Protein 3TRB (pdb70)

Radius of gyration: 18.15 Å; Cα contacts (8 Å, |Δi|>4): 242; chains: 2; bounding box: 47×34×47 Å

Sequence (179 aa):
RPIHPGEILAEELGFLDKSANQLAKHLAIPTNRVTAILNGARRSITADTALRLAKFFGTTPEFWLNLQDAYDIKALKKSGKKIEKEVTPYRPIHPGEIILAEELGFLDDKSANQLAKHLAIPTNRVTAILNGARSITADTALRLAKFFGTTPEFWLNLQDAYDIKALKKSGKKIEKEVTPYD

Nearest PDB structures (foldseek):
  3trb-assembly1_A  TM=1.006E+00  e=1.115E-11  Coxiella burnetii
  7csy-assembly1_A  TM=9.632E-01  e=2.662E-06  Pseudomonas aeruginosa PAO1
  6f8h-assembly2_C-3  TM=9.526E-01  e=4.369E-06  Pseudomonas putida
  6f8s-assembly1_C  TM=9.273E-01  e=2.662E-06  Pseudomonas putida
  3cec-assembly1_A  TM=8.637E-01  e=3.318E-06  Nostoc punctiforme PCC 73102

InterPro domains:
  IPR001387 Cro/C1-type, helix-turn-helix domain [PF01381] (26-72)
  IPR001387 Cro/C1-type, helix-turn-helix domain [PS50943] (26-72)
  IPR001387 Cro/C1-type, helix-turn-helix domain [SM00530] (16-72)
  IPR001387 Cro/C1-type, helix-turn-helix domain [cd00093] (26-72)
  IPR010982 Lambda repressor-like, DNA-binding domain superfamily [G3DSA:1.10.260.40] (2-103)
  IPR010982 Lambda repressor-like, DNA-binding domain superfamily [SSF47413] (12-95)
  IPR013430 Toxin-antitoxin system, antidote protein, HigA [PTHR36924] (3-101)
  IPR013430 Toxin-antitoxin system, antidote protein, HigA [TIGR02607] (8-85)

Organism: Coxiella burnetii (strain RSA 493 / Nine Mile phase I) (NCBI:txid227377)

B-factor: mean 34.13, std 13.09, range [11.92, 111.34]

Structure (mmCIF, N/CA/C/O backbone):
data_3TRB
#
_entry.id   3TRB
#
_cell.length_a   44.669
_cell.length_b   44.669
_cell.length_c   221.657
_cell.angle_alpha   90.000
_cell.angle_beta   90.000
_cell.angle_gamma   90.000
#
_symmetry.space_group_name_H-M   'P 41 21 2'
#
loop_
_entity.id
_entity.type
_entity.pdbx_description
1 polymer 'Virulence-associated protein I'
2 water water
#
loop_
_atom_site.group_PDB
_atom_site.id
_atom_site.type_symbol
_atom_site.label_atom_id
_atom_site.label_alt_id
_atom_site.label_comp_id
_atom_site.label_asym_id
_atom_site.label_entity_id
_atom_site.label_seq_id
_atom_site.pdbx_PDB_ins_code
_atom_site.Cartn_x
_atom_site.Cartn_y
_atom_site.Cartn_z
_atom_site.occupancy
_atom_site.B_iso_or_equiv
_atom_site.auth_seq_id
_atom_site.auth_comp_id
_atom_site.auth_asym_id
_atom_site.auth_atom_id
_atom_site.pdbx_PDB_model_num
ATOM 9 N N . ARG A 1 10 ? 25.045 31.523 21.346 1.00 55.38 7 ARG A N 1
ATOM 10 C CA . ARG A 1 10 ? 25.064 30.331 22.182 1.00 47.84 7 ARG A CA 1
ATOM 11 C C . ARG A 1 10 ? 23.884 29.413 21.879 1.00 41.55 7 ARG A C 1
ATOM 12 O O . ARG A 1 10 ? 22.859 29.858 21.362 1.00 40.36 7 ARG A O 1
ATOM 20 N N . PRO A 1 11 ? 24.029 28.120 22.199 1.00 34.96 8 PRO A N 1
ATOM 21 C CA . PRO A 1 11 ? 22.915 27.176 22.077 1.00 32.92 8 PRO A CA 1
ATOM 22 C C . PRO A 1 11 ? 21.783 27.544 23.030 1.00 34.42 8 PRO A C 1
ATOM 23 O O . PRO A 1 11 ? 22.034 27.809 24.205 1.00 34.41 8 PRO A O 1
ATOM 27 N N . ILE A 1 12 ? 20.556 27.570 22.524 1.00 31.15 9 ILE A N 1
ATOM 28 C CA . ILE A 1 12 ? 19.390 27.822 23.359 1.00 30.83 9 ILE A CA 1
ATOM 29 C C . ILE A 1 12 ? 18.579 26.543 23.482 1.00 28.96 9 ILE A C 1
ATOM 30 O O . ILE A 1 12 ? 17.918 26.132 22.530 1.00 27.10 9 ILE A O 1
ATOM 35 N N . HIS A 1 13 ? 18.635 25.905 24.646 1.00 26.67 10 HIS A N 1
ATOM 36 C CA . HIS A 1 13 ? 17.846 24.700 24.866 1.00 24.96 10 HIS A CA 1
ATOM 37 C C . HIS A 1 13 ? 16.364 25.057 24.861 1.00 20.55 10 HIS A C 1
ATOM 38 O O . HIS A 1 13 ? 15.966 26.071 25.434 1.00 24.47 10 HIS A O 1
ATOM 45 N N . PRO A 1 14 ? 15.543 24.230 24.199 1.00 23.73 11 PRO A N 1
ATOM 46 C CA . PRO A 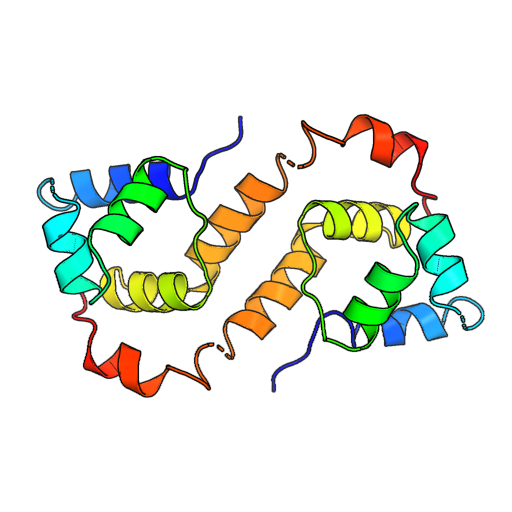1 14 ? 14.100 24.473 24.109 1.00 24.14 11 PRO A CA 1
ATOM 47 C C . PRO A 1 14 ? 13.471 24.732 25.477 1.00 23.39 11 PRO A C 1
ATOM 48 O O . PRO A 1 14 ? 12.522 25.509 25.578 1.00 25.30 11 PRO A O 1
ATOM 52 N N . GLY A 1 15 ? 13.999 24.088 26.513 1.00 21.90 12 GLY A N 1
ATOM 53 C CA . GLY A 1 15 ? 13.493 24.270 27.861 1.00 22.45 12 GLY A CA 1
ATOM 54 C C . GLY A 1 15 ? 13.568 25.715 28.316 1.00 24.55 12 GLY A C 1
ATOM 55 O O . GLY A 1 15 ? 12.742 26.171 29.105 1.00 24.74 12 GLY A O 1
ATOM 56 N N . GLU A 1 16 ? 14.570 26.434 27.820 1.00 25.80 13 GLU A N 1
ATOM 57 C CA . GLU A 1 16 ? 14.712 27.855 28.109 1.00 28.54 13 GLU A CA 1
ATOM 58 C C . GLU A 1 16 ? 13.509 28.620 27.579 1.00 26.37 13 GLU A C 1
ATOM 59 O O . GLU A 1 16 ? 12.923 29.446 28.277 1.00 25.44 13 GLU A O 1
ATOM 65 N N . ILE A 1 17 ? 13.156 28.339 26.331 1.00 22.15 14 ILE A N 1
ATOM 66 C CA . ILE A 1 17 ? 12.040 29.000 25.672 1.00 25.53 14 ILE A CA 1
ATOM 67 C C . ILE A 1 17 ? 10.711 28.570 26.286 1.00 26.68 14 ILE A C 1
ATOM 68 O O . ILE A 1 17 ? 9.797 29.381 26.441 1.00 24.87 14 ILE A O 1
ATOM 73 N N . LEU A 1 18 ? 10.613 27.294 26.641 1.00 25.26 15 LEU A N 1
ATOM 74 C CA . LEU A 1 18 ? 9.421 26.776 27.298 1.00 24.36 15 LEU A CA 1
ATOM 75 C C . LEU A 1 18 ? 9.198 27.483 28.630 1.00 25.22 15 LEU A C 1
ATOM 76 O O . LEU A 1 18 ? 8.071 27.857 28.964 1.00 25.36 15 LEU A O 1
ATOM 81 N N . ALA A 1 19 ? 10.278 27.671 29.383 1.00 21.18 16 ALA A N 1
ATOM 82 C CA . ALA A 1 19 ? 10.210 28.343 30.675 1.00 23.84 16 ALA A CA 1
ATOM 83 C C . ALA A 1 19 ? 9.668 29.761 30.530 1.00 24.74 16 ALA A C 1
ATOM 84 O O . ALA A 1 19 ? 8.798 30.181 31.291 1.00 27.30 16 ALA A O 1
ATOM 86 N N . GLU A 1 20 ? 10.182 30.489 29.544 1.00 24.91 17 GLU A N 1
ATOM 87 C CA . GLU A 1 20 ? 9.733 31.852 29.278 1.00 30.26 17 GLU A CA 1
ATOM 88 C C . GLU A 1 20 ? 8.237 31.888 28.980 1.00 29.86 17 GLU A C 1
ATOM 89 O O . GLU A 1 20 ? 7.521 32.770 29.452 1.00 28.13 17 GLU A O 1
ATOM 95 N N . GLU A 1 21 ? 7.772 30.923 28.193 1.00 28.90 18 GLU A N 1
ATOM 96 C CA . GLU A 1 21 ? 6.359 30.840 27.838 1.00 32.38 18 GLU A CA 1
ATOM 97 C C . GLU A 1 21 ? 5.486 30.569 29.057 1.00 33.51 18 GLU A C 1
ATOM 98 O O . GLU A 1 21 ? 4.444 31.202 29.240 1.00 35.70 18 GLU A O 1
ATOM 104 N N . LEU A 1 22 ? 5.911 29.623 29.888 1.00 31.57 19 LEU A N 1
ATOM 105 C CA . LEU A 1 22 ? 5.184 29.302 31.110 1.00 30.48 19 LEU A CA 1
ATOM 106 C C . LEU A 1 22 ? 5.056 30.534 31.997 1.00 29.67 19 LEU A C 1
ATOM 107 O O . LEU A 1 22 ? 3.986 30.811 32.541 1.00 28.55 19 LEU A O 1
ATOM 112 N N . GLY A 1 23 ? 6.153 31.271 32.135 1.00 27.21 20 GLY A N 1
ATOM 113 C CA . GLY A 1 23 ? 6.171 32.471 32.949 1.00 30.03 20 GLY A CA 1
ATOM 114 C C . GLY A 1 23 ? 5.117 33.471 32.517 1.00 30.69 20 GLY A C 1
ATOM 115 O O . GLY A 1 23 ? 4.454 34.083 33.352 1.00 33.92 20 GLY A O 1
ATOM 116 N N . PHE A 1 24 ? 4.962 33.629 31.206 1.00 31.91 21 PHE A N 1
ATOM 117 C CA . PHE A 1 24 ? 4.002 34.576 30.647 1.00 38.52 21 PHE A CA 1
ATOM 118 C C . PHE A 1 24 ? 2.563 34.151 30.924 1.00 40.63 21 PHE A C 1
ATOM 119 O O . PHE A 1 24 ? 1.681 34.992 31.101 1.00 41.21 21 PHE A O 1
ATOM 127 N N . LEU A 1 25 ? 2.334 32.842 30.967 1.00 35.13 22 LEU A N 1
ATOM 128 C CA . LEU A 1 25 ? 1.000 32.303 31.209 1.00 36.25 22 LEU A CA 1
ATOM 129 C C . LEU A 1 25 ? 0.686 32.192 32.701 1.00 37.53 22 LEU A C 1
ATOM 130 O O . LEU A 1 25 ? 0.474 31.096 33.222 1.00 37.55 22 LEU A O 1
ATOM 135 N N . ASP A 1 26 ? 0.653 33.336 33.379 1.00 35.37 23 ASP A N 1
ATOM 136 C CA . ASP A 1 26 ? 0.341 33.385 34.806 1.00 38.92 23 ASP A CA 1
ATOM 137 C C . ASP A 1 26 ? 1.288 32.524 35.643 1.00 38.20 23 ASP A C 1
ATOM 138 O O . ASP A 1 26 ? 0.854 31.811 36.545 1.00 29.09 23 ASP A O 1
ATOM 143 N N . LYS A 1 27 ? 2.581 32.599 35.340 1.00 33.86 24 LYS A N 1
ATOM 144 C CA . LYS A 1 27 ? 3.596 31.852 36.079 1.00 29.65 24 LYS A CA 1
ATOM 145 C C . LYS A 1 27 ? 3.204 30.387 36.260 1.00 30.15 24 LYS A C 1
ATOM 146 O O . LYS A 1 27 ? 3.121 29.893 37.384 1.00 30.75 24 LYS A O 1
ATOM 160 N N . SER A 1 29 ? 3.433 26.514 36.607 1.00 30.86 26 SER A N 1
ATOM 161 C CA . SER A 1 29 ? 4.453 25.640 37.179 1.00 30.19 26 SER A CA 1
ATOM 162 C C . SER A 1 29 ? 4.707 24.417 36.304 1.00 29.41 26 SER A C 1
ATOM 163 O O . SER A 1 29 ? 3.974 24.160 35.349 1.00 29.67 26 SER A O 1
ATOM 166 N N . ALA A 1 30 ? 5.749 23.666 36.642 1.00 27.56 27 ALA A N 1
ATOM 167 C CA . ALA A 1 30 ? 6.068 22.436 35.929 1.00 29.25 27 ALA A CA 1
ATOM 168 C C . ALA A 1 30 ? 4.957 21.411 36.120 1.00 32.97 27 ALA A C 1
ATOM 169 O O . ALA A 1 30 ? 4.579 20.709 35.181 1.00 34.34 27 ALA A O 1
ATOM 171 N N . ASN A 1 31 ? 4.438 21.328 37.341 1.00 34.77 28 ASN A N 1
ATOM 172 C CA . ASN A 1 31 ? 3.332 20.425 37.644 1.00 41.93 28 ASN A CA 1
ATOM 173 C C . ASN A 1 31 ? 2.078 20.752 36.841 1.00 42.03 28 ASN A C 1
ATOM 174 O O . ASN A 1 31 ? 1.423 19.858 36.308 1.00 38.42 28 ASN A O 1
ATOM 179 N N . GLN A 1 32 ? 1.750 22.037 36.760 1.00 39.88 29 GLN A N 1
ATOM 180 C CA . GLN A 1 32 ? 0.587 22.485 36.001 1.00 34.95 29 GLN A CA 1
ATOM 181 C C . GLN A 1 32 ? 0.690 22.070 34.537 1.00 32.22 29 GLN A C 1
ATOM 182 O O . GLN A 1 32 ? -0.256 21.525 33.970 1.00 36.93 29 GLN A O 1
ATOM 188 N N . LEU A 1 33 ? 1.843 22.332 33.930 1.00 28.90 30 LEU A N 1
ATOM 189 C CA . LEU A 1 33 ? 2.069 21.969 32.536 1.00 29.97 30 LEU A CA 1
ATOM 190 C C . LEU A 1 33 ? 1.993 20.459 32.344 1.00 30.60 30 LEU A C 1
ATOM 191 O O . LEU A 1 33 ? 1.369 19.975 31.400 1.00 28.99 30 LEU A O 1
ATOM 196 N N . ALA A 1 34 ? 2.633 19.721 33.246 1.00 30.99 31 ALA A N 1
ATOM 197 C CA . ALA A 1 34 ? 2.652 18.265 33.178 1.00 30.51 31 ALA A CA 1
ATOM 198 C C . ALA A 1 34 ? 1.238 17.693 33.169 1.00 32.51 31 ALA A C 1
ATOM 199 O O . ALA A 1 34 ? 0.940 16.769 32.413 1.00 31.22 31 ALA A O 1
ATOM 201 N N . LYS A 1 35 ? 0.369 18.244 34.012 1.00 33.62 32 LYS A N 1
ATOM 202 C CA . LYS A 1 35 ? -1.028 17.823 34.044 1.00 39.58 32 LYS A CA 1
ATOM 203 C C . LYS A 1 35 ? -1.736 18.160 32.735 1.00 36.48 32 LYS A C 1
ATOM 204 O O . LYS A 1 35 ? -2.488 17.346 32.200 1.00 39.11 32 LYS A O 1
ATOM 210 N N . HIS A 1 36 ? -1.493 19.364 32.228 1.00 35.49 33 HIS A N 1
ATOM 211 C CA . HIS A 1 36 ? -2.084 19.799 30.968 1.00 36.35 33 HIS A CA 1
ATOM 212 C C . HIS A 1 36 ? -1.663 18.897 29.811 1.00 32.16 33 HIS A C 1
ATOM 213 O O . HIS A 1 36 ? -2.467 18.585 28.932 1.00 36.65 33 HIS A O 1
ATOM 220 N N . LEU A 1 37 ? -0.399 18.483 29.817 1.00 29.67 34 LEU A N 1
ATOM 221 C CA . LEU A 1 37 ? 0.147 17.674 28.732 1.00 27.96 34 LEU A CA 1
ATOM 222 C C . LEU A 1 37 ? -0.050 16.184 28.977 1.00 28.74 34 LEU A C 1
ATOM 223 O O . LEU A 1 37 ? 0.125 15.371 28.070 1.00 27.27 34 LEU A O 1
ATOM 228 N N . ALA A 1 38 ? -0.415 15.833 30.206 1.00 27.75 35 ALA A N 1
ATOM 229 C CA . ALA A 1 38 ? -0.586 14.436 30.594 1.00 30.82 35 ALA A CA 1
ATOM 230 C C . ALA A 1 38 ? 0.732 13.666 30.523 1.00 32.40 35 ALA A C 1
ATOM 231 O O . ALA A 1 38 ? 0.790 12.563 29.981 1.00 33.06 35 ALA A O 1
ATOM 233 N N . ILE A 1 39 ? 1.786 14.259 31.073 1.00 30.59 36 ILE A N 1
ATOM 234 C CA . ILE A 1 39 ? 3.091 13.611 31.141 1.00 30.83 36 ILE A CA 1
ATOM 235 C C . ILE A 1 39 ? 3.668 13.775 32.542 1.00 31.28 36 ILE A C 1
ATOM 236 O O . ILE A 1 39 ? 3.258 14.671 33.281 1.00 29.53 36 ILE A O 1
ATOM 241 N N . PRO A 1 40 ? 4.620 12.907 32.917 1.00 33.58 37 PRO A N 1
ATOM 242 C CA . PRO A 1 40 ? 5.225 12.996 34.250 1.00 33.62 37 PRO A CA 1
ATOM 243 C C . PRO A 1 40 ? 5.833 14.372 34.485 1.00 30.67 37 PRO A C 1
ATOM 244 O O . PRO A 1 40 ? 6.414 14.950 33.565 1.00 27.16 37 PRO A O 1
ATOM 248 N N . THR A 1 41 ? 5.690 14.893 35.700 1.00 31.44 38 THR A N 1
ATOM 249 C CA . THR A 1 41 ? 6.283 16.178 36.047 1.00 32.86 38 THR A CA 1
ATOM 250 C C . THR A 1 41 ? 7.788 16.119 35.822 1.00 31.72 38 THR A C 1
ATOM 251 O O . THR A 1 41 ? 8.406 17.102 35.418 1.00 31.09 38 THR A O 1
ATOM 255 N N . ASN A 1 42 ? 8.369 14.952 36.083 1.00 31.11 39 ASN A N 1
ATOM 256 C CA . ASN A 1 42 ? 9.795 14.730 35.869 1.00 37.36 39 ASN A CA 1
ATOM 257 C C . ASN A 1 42 ? 10.238 15.070 34.449 1.00 30.13 39 ASN A C 1
ATOM 258 O O . ASN A 1 42 ? 11.312 15.635 34.245 1.00 29.67 39 ASN A O 1
ATOM 263 N N . ARG A 1 43 ? 9.408 14.719 33.472 1.00 28.05 40 ARG A N 1
ATOM 264 C CA . ARG A 1 43 ? 9.725 14.976 32.071 1.00 28.41 40 ARG A CA 1
ATOM 265 C C . ARG A 1 43 ? 9.757 16.472 31.774 1.00 27.25 40 ARG A C 1
ATOM 266 O O . ARG A 1 43 ? 10.654 16.958 31.085 1.00 24.86 40 ARG A O 1
ATOM 274 N N . VAL A 1 44 ? 8.774 17.197 32.296 1.00 28.65 41 VAL A N 1
ATOM 275 C CA . VAL A 1 44 ? 8.726 18.645 32.131 1.00 27.71 41 VAL A CA 1
ATOM 276 C C . VAL A 1 44 ? 9.923 19.309 32.807 1.00 25.44 41 VAL A C 1
ATOM 277 O O . VAL A 1 44 ? 10.595 20.150 32.214 1.00 27.14 41 VAL A O 1
ATOM 281 N N . THR A 1 45 ? 10.183 18.923 34.052 1.00 24.91 42 THR A N 1
ATOM 282 C CA . THR A 1 45 ? 11.306 19.467 34.807 1.00 30.84 42 THR A CA 1
ATOM 283 C C . THR A 1 45 ? 12.638 19.224 34.102 1.00 27.59 42 THR A C 1
ATOM 284 O O . THR A 1 45 ? 13.489 20.112 34.040 1.00 28.61 42 THR A O 1
ATOM 288 N N . ALA A 1 46 ? 12.811 18.017 33.573 1.00 25.76 43 ALA A N 1
ATOM 289 C CA . ALA A 1 46 ? 14.036 17.661 32.869 1.00 27.76 43 ALA A CA 1
ATOM 290 C C . ALA A 1 46 ? 14.242 18.535 31.635 1.00 25.41 43 ALA A C 1
ATOM 291 O O . ALA A 1 46 ? 15.355 18.981 31.361 1.00 24.43 43 ALA A O 1
ATOM 293 N N . ILE A 1 47 ? 13.163 18.780 30.898 1.00 23.79 44 ILE A N 1
ATOM 294 C CA . ILE A 1 47 ? 13.224 19.632 29.716 1.00 23.75 44 ILE A CA 1
ATOM 295 C C . ILE A 1 47 ? 13.543 21.071 30.106 1.00 23.55 44 ILE A C 1
ATOM 296 O O . ILE A 1 47 ? 14.367 21.728 29.470 1.00 21.23 44 ILE A O 1
ATOM 301 N N . LEU A 1 48 ? 12.895 21.552 31.161 1.00 29.34 45 LEU A N 1
ATOM 302 C CA . LEU A 1 48 ? 13.123 22.909 31.645 1.00 31.59 45 LEU A CA 1
ATOM 303 C C . LEU A 1 48 ? 14.569 23.117 32.084 1.00 33.95 45 LEU A C 1
ATOM 304 O O . LEU A 1 48 ? 15.128 24.200 31.913 1.00 36.65 45 LEU A O 1
ATOM 309 N N . ASN A 1 49 ? 15.170 22.075 32.651 1.00 35.32 46 ASN A N 1
ATOM 310 C CA . ASN A 1 49 ? 16.543 22.161 33.140 1.00 38.38 46 ASN A CA 1
ATOM 311 C C . ASN A 1 49 ? 17.580 21.814 32.074 1.00 41.36 46 ASN A C 1
ATOM 312 O O . ASN A 1 49 ? 18.780 21.784 32.348 1.00 45.43 46 ASN A O 1
ATOM 317 N N . GLY A 1 50 ? 17.110 21.553 30.857 1.00 39.27 47 GLY A N 1
ATOM 318 C CA . GLY A 1 50 ? 17.993 21.238 29.748 1.00 39.76 47 GLY A CA 1
ATOM 319 C C . GLY A 1 50 ? 18.665 19.886 29.889 1.00 41.25 47 GLY A C 1
ATOM 320 O O . GLY A 1 50 ? 19.742 19.657 29.339 1.00 41.32 47 GLY A O 1
ATOM 321 N N . ALA A 1 51 ? 18.023 18.987 30.628 1.00 40.77 48 ALA A N 1
ATOM 322 C CA . ALA A 1 51 ? 18.573 17.658 30.867 1.00 39.78 48 ALA A CA 1
ATOM 323 C C . ALA A 1 51 ? 17.950 16.610 29.951 1.00 38.55 48 ALA A C 1
ATOM 324 O O . ALA A 1 51 ? 18.399 15.468 29.910 1.00 42.94 48 ALA A O 1
ATOM 326 N N A ARG A 1 52 ? 16.904 16.993 29.231 0.58 33.52 49 ARG A N 1
ATOM 327 N N B ARG A 1 52 ? 16.925 17.021 29.205 0.42 33.43 49 ARG A N 1
ATOM 328 C CA A ARG A 1 52 ? 16.283 16.087 28.275 0.58 29.30 49 ARG A CA 1
ATOM 329 C CA B ARG A 1 52 ? 16.164 16.125 28.334 0.42 29.63 49 ARG A CA 1
ATOM 330 C C A ARG A 1 52 ? 15.800 16.841 27.044 0.58 27.30 49 ARG A C 1
ATOM 331 C C B ARG A 1 52 ? 15.744 16.848 27.051 0.42 27.23 49 ARG A C 1
ATOM 332 O O A ARG A 1 52 ? 15.543 18.043 27.096 0.58 26.43 49 ARG A O 1
ATOM 333 O O B ARG A 1 52 ? 15.477 18.049 27.072 0.42 26.54 49 ARG A O 1
ATOM 348 N N . SER A 1 53 ? 15.687 16.120 25.936 1.00 23.56 50 SER A N 1
ATOM 349 C CA . SER A 1 53 ? 15.300 16.716 24.662 1.00 25.14 50 SER A CA 1
ATOM 350 C C . SER A 1 53 ? 13.791 16.688 24.453 1.00 25.74 50 SER A C 1
ATOM 351 O O . SER A 1 53 ? 13.071 15.976 25.151 1.00 27.45 50 SER A O 1
ATOM 354 N N . ILE A 1 54 ? 13.318 17.473 23.490 1.00 21.69 51 ILE A N 1
ATOM 355 C CA . ILE A 1 54 ? 11.919 17.417 23.086 1.00 23.40 51 ILE A CA 1
ATOM 356 C C . ILE A 1 54 ? 11.740 16.345 22.021 1.00 25.88 51 ILE A C 1
ATOM 357 O O . ILE A 1 54 ? 12.234 16.482 20.900 1.00 26.03 51 ILE A O 1
ATOM 362 N N . THR A 1 55 ? 11.040 15.274 22.377 1.00 22.79 52 THR A N 1
ATOM 363 C CA . THR A 1 55 ? 10.750 14.212 21.425 1.00 23.02 52 THR A CA 1
ATOM 364 C C . THR A 1 55 ? 9.543 14.591 20.577 1.00 22.49 52 THR A C 1
ATOM 365 O O . THR A 1 55 ? 8.877 15.590 20.845 1.00 20.76 52 THR A O 1
ATOM 369 N N . ALA A 1 56 ? 9.267 13.792 19.552 1.00 19.65 53 ALA A N 1
ATOM 370 C CA . ALA A 1 56 ? 8.120 14.039 18.686 1.00 19.90 53 ALA A CA 1
ATOM 371 C C . ALA A 1 56 ? 6.813 13.979 19.470 1.00 19.48 53 ALA A C 1
ATOM 372 O O . ALA A 1 56 ? 5.890 14.752 19.215 1.00 20.72 53 ALA A O 1
ATOM 374 N N . ASP A 1 57 ? 6.741 13.057 20.425 1.00 20.15 54 ASP A N 1
ATOM 375 C CA . ASP A 1 57 ? 5.553 12.919 21.259 1.00 21.72 54 ASP A CA 1
ATOM 376 C C . ASP A 1 57 ? 5.312 14.176 22.088 1.00 21.30 54 ASP A C 1
ATOM 377 O O . ASP A 1 57 ? 4.186 14.664 22.184 1.00 19.16 54 ASP A O 1
ATOM 382 N N . THR A 1 58 ? 6.376 14.698 22.686 1.00 18.23 55 THR A N 1
ATOM 383 C CA . THR A 1 58 ? 6.276 15.908 23.491 1.00 22.00 55 THR A CA 1
ATOM 384 C C . THR A 1 58 ? 5.927 17.106 22.617 1.00 20.34 55 THR A C 1
ATOM 385 O O . THR A 1 58 ? 5.141 17.967 23.013 1.00 21.99 55 THR A O 1
ATOM 389 N N . ALA A 1 59 ? 6.512 17.154 21.424 1.00 18.06 56 ALA A N 1
ATOM 390 C CA . ALA A 1 59 ? 6.244 18.235 20.485 1.00 20.10 56 ALA A CA 1
ATOM 391 C C . ALA A 1 59 ? 4.764 18.292 20.118 1.00 20.61 56 ALA A C 1
ATOM 392 O O . ALA A 1 59 ? 4.176 19.371 20.045 1.00 20.77 56 ALA A O 1
ATOM 394 N N . LEU A 1 60 ? 4.168 17.126 19.890 1.00 21.12 57 LEU A N 1
ATOM 395 C CA . LEU A 1 60 ? 2.752 17.041 19.543 1.00 22.17 57 LEU A CA 1
ATOM 396 C C . LEU A 1 60 ? 1.873 17.528 20.687 1.00 22.90 57 LEU A C 1
ATOM 397 O O . LEU A 1 60 ? 0.865 18.199 20.466 1.00 22.27 57 LEU A O 1
ATOM 402 N N . ARG A 1 61 ? 2.260 17.188 21.912 1.00 22.82 58 ARG A N 1
ATOM 403 C CA . ARG A 1 61 ? 1.506 17.601 23.090 1.00 23.30 58 ARG A CA 1
ATOM 404 C C . ARG A 1 61 ? 1.622 19.107 23.315 1.00 21.09 58 ARG A C 1
ATOM 405 O O . ARG A 1 61 ? 0.626 19.781 23.579 1.00 18.86 58 ARG A O 1
ATOM 413 N N . LEU A 1 62 ? 2.842 19.626 23.205 1.00 21.36 59 LEU A N 1
ATOM 414 C CA . LEU A 1 62 ? 3.082 21.060 23.322 1.00 23.76 59 LEU A CA 1
ATOM 415 C C . LEU A 1 62 ? 2.320 21.830 22.250 1.00 24.20 59 LEU A C 1
ATOM 416 O O . LEU A 1 62 ? 1.748 22.886 22.521 1.00 26.76 59 LEU A O 1
ATOM 421 N N . ALA A 1 63 ? 2.314 21.296 21.033 1.00 22.03 60 ALA A N 1
ATOM 422 C CA . ALA A 1 63 ? 1.615 21.930 19.921 1.00 23.33 60 ALA A CA 1
ATOM 423 C C . ALA A 1 63 ? 0.121 22.057 20.203 1.00 27.09 60 ALA A C 1
ATOM 424 O O . ALA A 1 63 ? -0.480 23.102 19.956 1.00 28.19 60 ALA A O 1
ATOM 426 N N . LYS A 1 64 ? -0.469 20.987 20.727 1.00 26.94 61 LYS A N 1
ATOM 427 C CA . LYS A 1 64 ? -1.895 20.962 21.038 1.00 25.07 61 LYS A CA 1
ATOM 428 C C . LYS A 1 64 ? -2.229 21.918 22.179 1.00 26.56 61 LYS A C 1
ATOM 429 O O . LYS A 1 64 ? -3.258 22.590 22.155 1.00 27.96 61 LYS A O 1
ATOM 435 N N . PHE A 1 65 ? -1.353 21.979 23.177 1.00 25.82 62 PHE A N 1
ATOM 436 C CA . PHE A 1 65 ? -1.589 22.826 24.340 1.00 26.27 62 PHE A CA 1
ATOM 437 C C . PHE A 1 65 ? -1.387 24.308 24.038 1.00 29.22 62 PHE A C 1
ATOM 438 O O . PHE A 1 65 ? -2.236 25.135 24.369 1.00 24.57 62 PHE A O 1
ATOM 446 N N . PHE A 1 66 ? -0.259 24.639 23.414 1.00 26.47 63 PHE A N 1
ATOM 447 C CA . PHE A 1 66 ? 0.085 26.032 23.137 1.00 33.19 63 PHE A CA 1
ATOM 448 C C . PHE A 1 66 ? -0.525 26.550 21.836 1.00 33.56 63 PHE A C 1
ATOM 449 O O . PHE A 1 66 ? -0.477 27.747 21.554 1.00 35.76 63 PHE A O 1
ATOM 457 N N . GLY A 1 67 ? -1.098 25.648 21.047 1.00 33.08 64 GLY A N 1
ATOM 458 C CA . GLY A 1 67 ? -1.715 26.032 19.791 1.00 35.68 64 GLY A CA 1
ATOM 459 C C . GLY A 1 67 ? -0.697 26.351 18.713 1.00 40.27 64 GLY A C 1
ATOM 460 O O . GLY A 1 67 ? -0.942 27.180 17.837 1.00 40.67 64 GLY A O 1
ATOM 461 N N . THR A 1 68 ? 0.453 25.689 18.782 1.00 38.74 65 THR A N 1
ATOM 462 C CA . THR A 1 68 ? 1.499 25.864 17.783 1.00 34.87 65 THR A CA 1
ATOM 463 C C . THR A 1 68 ? 1.553 24.649 16.868 1.00 31.79 65 THR A C 1
ATOM 464 O O . THR A 1 68 ? 0.648 23.815 16.874 1.00 31.45 65 THR A O 1
ATOM 468 N N . THR A 1 69 ? 2.617 24.555 16.078 1.00 28.69 66 THR A N 1
ATOM 469 C CA . THR A 1 69 ? 2.885 23.352 15.306 1.00 25.99 66 THR A CA 1
ATOM 470 C C . THR A 1 69 ? 3.889 22.504 16.074 1.00 26.19 66 THR A C 1
ATOM 471 O O . THR A 1 69 ? 4.660 23.030 16.877 1.00 22.80 66 THR A O 1
ATOM 475 N N . PRO A 1 70 ? 3.876 21.183 15.845 1.00 23.05 67 PRO A N 1
ATOM 476 C CA . PRO A 1 70 ? 4.918 20.349 16.450 1.00 23.75 67 PRO A CA 1
ATOM 477 C C . PRO A 1 70 ? 6.277 20.650 15.819 1.00 23.17 67 PRO A C 1
ATOM 478 O O . PRO A 1 70 ? 7.309 20.497 16.473 1.00 22.02 67 PRO A O 1
ATOM 482 N N . GLU A 1 71 ? 6.268 21.089 14.564 1.00 22.36 68 GLU A N 1
ATOM 483 C CA . GLU A 1 71 ? 7.499 21.437 13.864 1.00 25.13 68 GLU A CA 1
ATOM 484 C C . GLU A 1 71 ? 8.257 22.548 14.582 1.00 24.45 68 GLU A C 1
ATOM 485 O O . GLU A 1 71 ? 9.486 22.536 14.637 1.00 24.04 68 GLU A O 1
ATOM 491 N N . PHE A 1 72 ? 7.518 23.509 15.127 1.00 22.23 69 PHE A N 1
ATOM 492 C CA . PHE A 1 72 ? 8.123 24.619 15.855 1.00 22.58 69 PHE A CA 1
ATOM 493 C C . PHE A 1 72 ? 9.024 24.129 16.982 1.00 22.70 69 PHE A C 1
ATOM 494 O O . PHE A 1 72 ? 10.150 24.601 17.134 1.00 22.06 69 PHE A O 1
ATOM 502 N N . TRP A 1 73 ? 8.523 23.179 17.766 1.00 21.70 70 TRP A N 1
ATOM 503 C CA . TRP A 1 73 ? 9.249 22.686 18.932 1.00 22.40 70 TRP A CA 1
ATOM 504 C C . TRP A 1 73 ? 10.431 21.796 18.560 1.00 21.33 70 TRP A C 1
ATOM 505 O O . TRP A 1 73 ? 11.480 21.848 19.201 1.00 23.65 70 TRP A O 1
ATOM 516 N N . LEU A 1 74 ? 10.263 20.986 17.521 1.00 18.02 71 LEU A N 1
ATOM 517 C CA . LEU A 1 74 ? 11.343 20.117 17.071 1.00 20.19 71 LEU A CA 1
ATOM 518 C C . LEU A 1 74 ? 12.465 20.924 16.429 1.00 19.30 71 LEU A C 1
ATOM 519 O O . LEU A 1 74 ? 13.638 20.578 16.557 1.00 23.44 71 LEU A O 1
ATOM 524 N N . ASN A 1 75 ? 12.100 22.002 15.742 1.00 17.66 72 ASN A N 1
ATOM 525 C CA . ASN A 1 75 ? 13.091 22.887 15.136 1.00 17.71 72 ASN A CA 1
ATOM 526 C C . ASN A 1 75 ? 13.907 23.638 16.183 1.00 22.35 72 ASN A C 1
ATOM 527 O O . ASN A 1 75 ? 15.071 23.969 15.953 1.00 23.38 72 ASN A O 1
ATOM 532 N N . LEU A 1 76 ? 13.294 23.911 17.332 1.00 20.26 73 LEU A N 1
ATOM 533 C CA . LEU A 1 76 ? 14.022 24.493 18.452 1.00 21.30 73 LEU A CA 1
ATOM 534 C C . LEU A 1 76 ? 15.072 23.506 18.945 1.00 18.02 73 LEU A C 1
ATOM 535 O O . LEU A 1 76 ? 16.206 23.883 19.230 1.00 1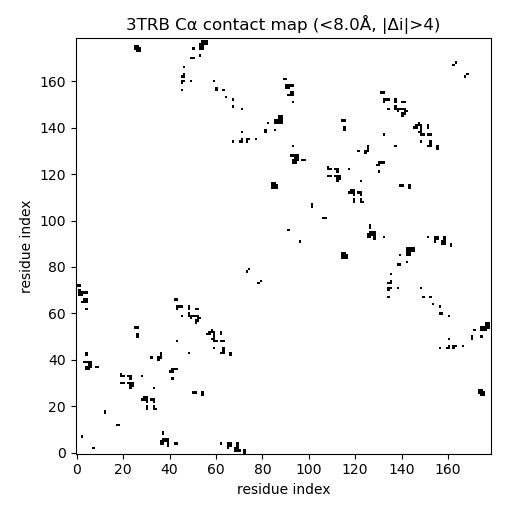8.47 73 LEU A O 1
ATOM 540 N N . GLN A 1 77 ? 14.690 22.237 19.032 1.00 19.70 74 GLN A N 1
ATOM 541 C CA . GLN A 1 77 ? 15.614 21.196 19.460 1.00 23.04 74 GLN A CA 1
ATOM 542 C C . GLN A 1 77 ? 16.730 21.014 18.436 1.00 18.67 74 GLN A C 1
ATOM 543 O O . GLN A 1 77 ? 17.895 20.850 18.798 1.00 22.31 74 GLN A O 1
ATOM 549 N N . ASP A 1 78 ? 16.368 21.045 17.157 1.00 18.26 75 ASP A N 1
ATOM 550 C CA . ASP A 1 78 ? 17.349 20.921 16.083 1.00 20.70 75 ASP A CA 1
ATOM 551 C C . ASP A 1 78 ? 18.393 22.024 16.166 1.00 23.89 75 ASP A C 1
ATOM 552 O O . ASP A 1 78 ? 19.594 21.760 16.096 1.00 25.43 75 ASP A O 1
ATOM 557 N N . ALA A 1 79 ? 17.925 23.262 16.304 1.00 21.41 76 ALA A N 1
ATOM 558 C CA . ALA A 1 79 ? 18.812 24.415 16.389 1.00 22.53 76 ALA A CA 1
ATOM 559 C C . ALA A 1 79 ? 19.811 24.229 17.521 1.00 21.40 76 ALA A C 1
ATOM 560 O O . ALA A 1 79 ? 21.004 24.488 17.360 1.00 21.15 76 ALA A O 1
ATOM 562 N N . TYR A 1 80 ? 19.316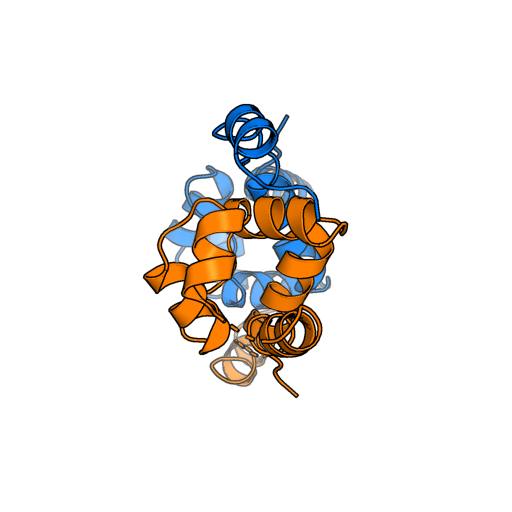 23.769 18.665 1.00 23.34 77 TYR A N 1
ATOM 563 C CA . TYR A 1 80 ? 20.164 23.527 19.824 1.00 23.48 77 TYR A CA 1
ATOM 564 C C . TYR A 1 80 ? 21.148 22.392 19.566 1.00 23.50 77 TYR A C 1
ATOM 565 O O . TYR A 1 80 ? 22.335 22.509 19.872 1.00 22.40 77 TYR A O 1
ATOM 574 N N . ASP A 1 81 ? 20.649 21.294 19.006 1.00 21.54 78 ASP A N 1
ATOM 575 C CA . ASP A 1 81 ? 21.490 20.137 18.711 1.00 18.63 78 ASP A CA 1
ATOM 576 C C . ASP A 1 81 ? 22.614 20.494 17.742 1.00 22.89 78 ASP A C 1
ATOM 577 O O . ASP A 1 81 ? 23.757 20.078 17.923 1.00 22.57 78 ASP A O 1
ATOM 582 N N . ILE A 1 82 ? 22.282 21.265 16.712 1.00 22.36 79 ILE A N 1
ATOM 583 C CA . ILE A 1 82 ? 23.264 21.669 15.716 1.00 21.71 79 ILE A CA 1
ATOM 584 C C . ILE A 1 82 ? 24.384 22.496 16.341 1.00 25.46 79 ILE A C 1
ATOM 585 O O . ILE A 1 82 ? 25.563 22.244 16.095 1.00 22.95 79 ILE A O 1
ATOM 590 N N . LYS A 1 83 ? 24.013 23.478 17.155 1.00 26.08 80 LYS A N 1
ATOM 591 C CA . LYS A 1 83 ? 25.002 24.342 17.792 1.00 32.08 80 LYS A CA 1
ATOM 592 C C . LYS A 1 83 ? 25.880 23.573 18.775 1.00 30.50 80 LYS A C 1
ATOM 593 O O . LYS A 1 83 ? 27.078 23.838 18.887 1.00 29.35 80 LYS A O 1
ATOM 607 N N . ALA A 1 85 ? 26.525 20.358 18.484 1.00 25.64 82 ALA A N 1
ATOM 608 C CA . ALA A 1 85 ? 27.343 19.498 17.635 1.00 25.08 82 ALA A CA 1
ATOM 609 C C . ALA A 1 85 ? 28.509 20.271 17.028 1.00 29.44 82 ALA A C 1
ATOM 610 O O . ALA A 1 85 ? 29.607 19.735 16.871 1.00 28.59 82 ALA A O 1
ATOM 612 N N . LEU A 1 86 ? 28.267 21.533 16.690 1.00 29.36 83 LEU A N 1
ATOM 613 C CA . LEU A 1 86 ? 29.308 22.387 16.129 1.00 32.64 83 LEU A CA 1
ATOM 614 C C . LEU A 1 86 ? 30.398 22.683 17.154 1.00 35.41 83 LEU A C 1
ATOM 615 O O . LEU A 1 86 ? 31.582 22.713 16.821 1.00 36.82 83 LEU A O 1
ATOM 620 N N . LYS A 1 87 ? 29.993 22.903 18.400 1.00 35.85 84 LYS A N 1
ATOM 621 C CA . LYS A 1 87 ? 30.943 23.157 19.477 1.00 39.82 84 LYS A CA 1
ATOM 622 C C . LYS A 1 87 ? 31.796 21.924 19.754 1.00 41.11 84 LYS A C 1
ATOM 623 O O . LYS A 1 87 ? 32.995 22.029 20.008 1.00 46.68 84 LYS A O 1
ATOM 629 N N . LYS A 1 88 ? 31.168 20.754 19.693 1.00 38.05 85 LYS A N 1
ATOM 630 C CA . LYS A 1 88 ? 31.842 19.503 20.021 1.00 41.01 85 LYS A CA 1
ATOM 631 C C . LYS A 1 88 ? 32.710 18.965 18.884 1.00 42.75 85 LYS A C 1
ATOM 632 O O . LYS A 1 88 ? 33.780 18.408 19.128 1.00 43.20 85 LYS A O 1
ATOM 638 N N . SER A 1 89 ? 32.256 19.131 17.645 1.00 38.13 86 SER A N 1
ATOM 639 C CA . SER A 1 89 ? 32.919 18.478 16.519 1.00 36.40 86 SER A CA 1
ATOM 640 C C . SER A 1 89 ? 33.044 19.339 15.260 1.00 35.58 86 SER A C 1
ATOM 641 O O . SER A 1 89 ? 33.556 18.878 14.241 1.00 31.51 86 SER A O 1
ATOM 644 N N . GLY A 1 90 ? 32.583 20.583 15.333 1.00 36.01 87 GLY A N 1
ATOM 645 C CA . GLY A 1 90 ? 32.607 21.473 14.184 1.00 34.91 87 GLY A CA 1
ATOM 646 C C . GLY A 1 90 ? 33.916 21.467 13.414 1.00 40.21 87 GLY A C 1
ATOM 647 O O . GLY A 1 90 ? 33.937 21.219 12.208 1.00 44.12 87 GLY A O 1
ATOM 648 N N . LYS A 1 91 ? 35.014 21.742 14.111 1.00 42.75 88 LYS A N 1
ATOM 649 C CA . LYS A 1 91 ? 36.326 21.806 13.474 1.00 49.66 88 LYS A CA 1
ATOM 650 C C . LYS A 1 91 ? 36.744 20.472 12.863 1.00 41.12 88 LYS A C 1
ATOM 651 O O . LYS A 1 91 ? 37.227 20.425 11.733 1.00 40.35 88 LYS A O 1
ATOM 657 N N . LYS A 1 92 ? 36.561 19.392 13.616 1.00 37.20 89 LYS A N 1
ATOM 658 C CA . LYS A 1 92 ? 36.933 18.063 13.142 1.00 39.08 89 LYS A CA 1
ATOM 659 C C . LYS A 1 92 ? 36.168 17.676 11.878 1.00 36.84 89 LYS A C 1
ATOM 660 O O . LYS A 1 92 ? 36.719 17.043 10.978 1.00 33.22 89 LYS A O 1
ATOM 666 N N . ILE A 1 93 ? 34.898 18.062 11.815 1.00 34.38 90 ILE A N 1
ATOM 667 C CA . ILE A 1 93 ? 34.070 17.773 10.650 1.00 31.00 90 ILE A CA 1
ATOM 668 C C . ILE A 1 93 ? 34.565 18.526 9.417 1.00 34.74 90 ILE A C 1
ATOM 669 O O . ILE A 1 93 ? 34.530 18.002 8.302 1.00 33.37 90 ILE A O 1
ATOM 674 N N . GLU A 1 94 ? 35.034 19.752 9.625 1.00 39.11 91 GLU A N 1
ATOM 675 C CA . GLU A 1 94 ? 35.583 20.557 8.538 1.00 49.00 91 GLU A CA 1
ATOM 676 C C . GLU A 1 94 ? 36.838 19.926 7.945 1.00 49.57 91 GLU A C 1
ATOM 677 O O . GLU A 1 94 ? 37.091 20.036 6.745 1.00 47.81 91 GLU A O 1
ATOM 683 N N . LYS A 1 95 ? 37.619 19.262 8.790 1.00 50.84 92 LYS A N 1
ATOM 684 C CA . LYS A 1 95 ? 38.866 18.641 8.355 1.00 55.87 92 LYS A CA 1
ATOM 685 C C . LYS A 1 95 ? 38.643 17.226 7.825 1.00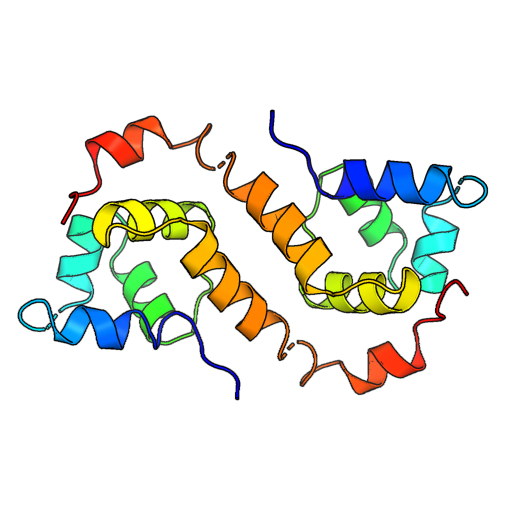 53.65 92 LYS A C 1
ATOM 686 O O . LYS A 1 95 ? 39.377 16.758 6.956 1.00 56.05 92 LYS A O 1
ATOM 692 N N . GLU A 1 96 ? 37.625 16.553 8.351 1.00 46.99 93 GLU A N 1
ATOM 693 C CA . GLU A 1 96 ? 37.366 15.158 8.012 1.00 45.44 93 GLU A CA 1
ATOM 694 C C . GLU A 1 96 ? 36.509 14.978 6.763 1.00 45.12 93 GLU A C 1
ATOM 695 O O . GLU A 1 96 ? 36.850 14.194 5.874 1.00 45.25 93 GLU A O 1
ATOM 701 N N . VAL A 1 97 ? 35.395 15.698 6.699 1.00 44.59 94 VAL A N 1
ATOM 702 C CA . VAL A 1 97 ? 34.369 15.413 5.702 1.00 41.60 94 VAL A CA 1
ATOM 703 C C . VAL A 1 97 ? 34.650 15.993 4.319 1.00 45.50 94 VAL A C 1
ATOM 704 O O . VAL A 1 97 ? 34.790 17.204 4.147 1.00 44.07 94 VAL A O 1
ATOM 708 N N . THR A 1 98 ? 34.721 15.099 3.339 1.00 51.24 95 THR A N 1
ATOM 709 C CA . THR A 1 98 ? 34.954 15.458 1.948 1.00 58.93 95 THR A CA 1
ATOM 710 C C . THR A 1 98 ? 33.831 16.328 1.402 1.00 63.23 95 THR A C 1
ATOM 711 O O . THR A 1 98 ? 32.693 15.877 1.289 1.00 65.23 95 THR A O 1
ATOM 715 N N . PRO A 1 99 ? 34.142 17.588 1.070 1.00 67.30 96 PRO A N 1
ATOM 716 C CA . PRO A 1 99 ? 33.150 18.399 0.360 1.00 70.49 96 PRO A CA 1
ATOM 717 C C . PRO A 1 99 ? 33.010 17.882 -1.067 1.00 74.53 96 PRO A C 1
ATOM 718 O O . PRO A 1 99 ? 33.945 18.000 -1.860 1.00 78.15 96 PRO A O 1
ATOM 722 N N . TYR A 1 100 ? 31.860 17.298 -1.381 1.00 75.17 97 TYR A N 1
ATOM 723 C CA . TYR A 1 100 ? 31.662 16.650 -2.672 1.00 78.90 97 TYR A CA 1
ATOM 724 C C . TYR A 1 100 ? 31.452 17.665 -3.793 1.00 81.64 97 TYR A C 1
ATOM 725 O O . TYR A 1 100 ? 31.701 17.369 -4.963 1.00 82.67 97 TYR A O 1
ATOM 734 N N . ARG B 1 10 ? 2.344 10.330 3.932 1.00 66.82 7 ARG B N 1
ATOM 735 C CA . ARG B 1 10 ? 3.254 9.210 3.728 1.00 65.76 7 ARG B CA 1
ATOM 736 C C . ARG B 1 10 ? 4.577 9.441 4.448 1.00 58.58 7 ARG B C 1
ATOM 737 O O . ARG B 1 10 ? 5.285 10.407 4.163 1.00 58.27 7 ARG B O 1
ATOM 745 N N . PRO B 1 11 ? 4.915 8.543 5.381 1.00 54.10 8 PRO B N 1
ATOM 746 C CA . PRO B 1 11 ? 6.140 8.654 6.178 1.00 46.99 8 PRO B CA 1
ATOM 747 C C . PRO B 1 11 ? 7.392 8.271 5.401 1.00 40.90 8 PRO B C 1
ATOM 748 O O . PRO B 1 11 ? 7.632 7.089 5.155 1.00 38.29 8 PRO B O 1
ATOM 752 N N . ILE B 1 12 ? 8.191 9.266 5.041 1.00 35.25 9 ILE B N 1
ATOM 753 C CA . ILE B 1 12 ? 9.430 9.027 4.320 1.00 31.08 9 ILE B CA 1
ATOM 754 C C . ILE B 1 12 ? 10.626 9.192 5.250 1.00 31.34 9 ILE B C 1
ATOM 755 O O . ILE B 1 12 ? 10.889 10.288 5.742 1.00 29.08 9 ILE B O 1
ATOM 760 N N . HIS B 1 13 ? 11.346 8.103 5.498 1.00 25.99 10 HIS B N 1
ATOM 761 C CA . HIS B 1 13 ? 12.554 8.179 6.308 1.00 27.63 10 HIS B CA 1
ATOM 762 C C . HIS B 1 13 ? 13.659 8.853 5.503 1.00 25.01 10 HIS B C 1
ATOM 763 O O . HIS B 1 13 ? 13.798 8.602 4.305 1.00 27.02 10 HIS B O 1
ATOM 770 N N . PRO B 1 14 ? 14.443 9.723 6.157 1.00 24.74 11 PRO B N 1
ATOM 771 C CA . PRO B 1 14 ? 15.524 10.455 5.488 1.00 21.91 11 PRO B CA 1
ATOM 772 C C . PRO B 1 14 ? 16.514 9.515 4.809 1.00 23.12 11 PRO B C 1
ATOM 773 O O . PRO B 1 14 ? 17.155 9.901 3.832 1.00 22.13 11 PRO B O 1
ATOM 777 N N . GLY B 1 15 ? 16.636 8.298 5.328 1.00 23.62 12 GLY B N 1
ATOM 778 C CA . GLY B 1 15 ? 17.524 7.309 4.746 1.00 20.96 12 GLY B CA 1
ATOM 779 C C . GLY B 1 15 ? 17.116 6.933 3.335 1.00 23.48 12 GLY B C 1
ATOM 780 O O . GLY B 1 15 ? 17.959 6.582 2.510 1.00 24.45 12 GLY B O 1
ATOM 781 N N . GLU B 1 16 ? 15.817 7.007 3.059 1.00 23.35 13 GLU B N 1
ATOM 782 C CA . GLU B 1 16 ? 15.295 6.707 1.731 1.00 22.64 13 GLU B CA 1
ATOM 783 C C . GLU B 1 16 ? 15.760 7.748 0.721 1.00 24.06 13 GLU B C 1
ATOM 784 O O . GLU B 1 16 ? 16.101 7.415 -0.416 1.00 23.77 13 GLU B O 1
ATOM 790 N N A ILE B 1 17 ? 15.764 9.010 1.139 0.97 23.26 14 ILE B N 1
ATOM 791 N N B ILE B 1 17 ? 15.780 9.008 1.143 0.03 23.06 14 ILE B N 1
ATOM 792 C CA A ILE B 1 17 ? 16.230 10.098 0.288 0.97 21.48 14 ILE B CA 1
ATOM 793 C CA B ILE B 1 17 ? 16.225 10.098 0.282 0.03 22.70 14 ILE B CA 1
ATOM 794 C C A ILE B 1 17 ? 17.740 10.025 0.100 0.97 22.25 14 ILE B C 1
ATOM 795 C C B ILE B 1 17 ? 17.744 10.088 0.119 0.03 21.50 14 ILE B C 1
ATOM 796 O O A ILE B 1 17 ? 18.254 10.275 -0.991 0.97 21.46 14 ILE B O 1
ATOM 797 O O B ILE B 1 17 ? 18.266 10.442 -0.939 0.03 21.67 14 ILE B O 1
ATOM 806 N N . LEU B 1 18 ? 18.447 9.676 1.169 1.00 19.83 15 LEU B N 1
ATOM 807 C CA . LEU B 1 18 ? 19.895 9.527 1.111 1.00 19.84 15 LEU B CA 1
ATOM 808 C C . LEU B 1 18 ? 20.263 8.441 0.103 1.00 22.46 15 LEU B C 1
ATOM 809 O O . LEU B 1 18 ? 21.173 8.612 -0.706 1.00 24.06 15 LEU B O 1
ATOM 814 N N . ALA B 1 19 ? 19.541 7.327 0.158 1.00 21.75 16 ALA B N 1
ATOM 815 C CA . ALA B 1 19 ? 19.776 6.210 -0.750 1.00 21.11 16 ALA B CA 1
ATOM 816 C C . ALA B 1 19 ? 19.588 6.623 -2.208 1.00 23.30 16 ALA B C 1
ATOM 817 O O . ALA B 1 19 ? 20.399 6.278 -3.067 1.00 24.73 16 ALA B O 1
ATOM 819 N N . GLU B 1 20 ? 18.519 7.363 -2.482 1.00 22.08 17 GLU B N 1
ATOM 820 C CA . GLU B 1 20 ? 18.245 7.829 -3.837 1.00 24.55 17 GLU B CA 1
ATOM 821 C C . GLU B 1 20 ? 19.381 8.701 -4.365 1.00 23.46 17 GLU B C 1
ATOM 822 O O . GLU B 1 20 ? 19.799 8.562 -5.513 1.00 27.51 17 GLU B O 1
ATOM 828 N N . GLU B 1 21 ? 19.876 9.599 -3.520 1.00 20.19 18 GLU B N 1
ATOM 829 C CA . GLU B 1 21 ? 20.965 10.493 -3.901 1.00 18.45 18 GLU B CA 1
ATOM 830 C C . GLU B 1 21 ? 22.263 9.722 -4.136 1.00 21.29 18 GLU B C 1
ATOM 831 O O . GLU B 1 21 ? 23.035 10.049 -5.038 1.00 22.55 18 GLU B O 1
ATOM 837 N N . LEU B 1 22 ? 22.497 8.698 -3.321 1.00 21.19 19 LEU B N 1
ATOM 838 C CA . LEU B 1 22 ? 23.705 7.888 -3.441 1.00 24.42 19 LEU B CA 1
ATOM 839 C C . LEU B 1 22 ? 23.779 7.171 -4.785 1.00 25.39 19 LEU B C 1
ATOM 840 O O . LEU B 1 22 ? 24.865 6.931 -5.311 1.00 24.18 19 LEU B O 1
ATOM 845 N N . GLY B 1 23 ? 22.618 6.828 -5.331 1.00 25.73 20 GLY B N 1
ATOM 846 C CA . GLY B 1 23 ? 22.551 6.115 -6.593 1.00 28.37 20 GLY B CA 1
ATOM 847 C C . GLY B 1 23 ? 23.133 6.886 -7.762 1.00 29.88 20 GLY B C 1
ATOM 848 O O . GLY B 1 23 ? 23.470 6.301 -8.792 1.00 32.95 20 GLY B O 1
ATOM 849 N N . PHE B 1 24 ? 23.254 8.201 -7.605 1.00 27.72 21 PHE B N 1
ATOM 850 C CA . PHE B 1 24 ? 23.753 9.059 -8.678 1.00 26.24 21 PHE B CA 1
ATOM 851 C C . PHE B 1 24 ? 25.243 9.373 -8.550 1.00 28.06 21 PHE B C 1
ATOM 852 O O . PHE B 1 24 ? 25.815 10.065 -9.392 1.00 31.13 21 PHE B O 1
ATOM 860 N N . LEU B 1 25 ? 25.868 8.855 -7.498 1.00 37.72 22 LEU B N 1
ATOM 861 C CA . LEU B 1 25 ? 27.295 9.057 -7.286 1.00 36.32 22 LEU B CA 1
ATOM 862 C C . LEU B 1 25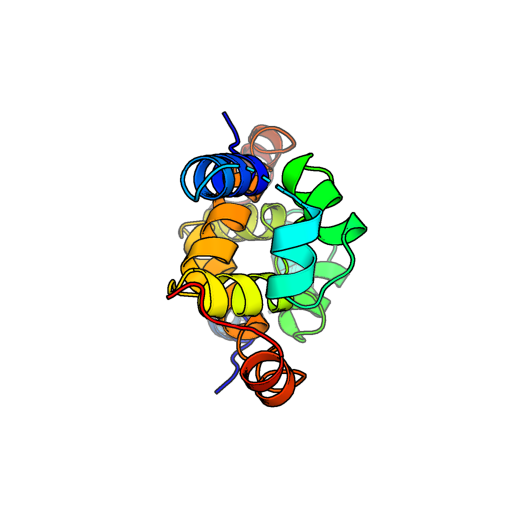 ? 28.058 7.797 -7.672 1.00 39.56 22 LEU B C 1
ATOM 863 O O . LEU B 1 25 ? 28.739 7.193 -6.843 1.00 34.49 22 LEU B O 1
ATOM 868 N N A ASP B 1 26 ? 27.929 7.407 -8.938 0.52 41.53 23 ASP B N 1
ATOM 869 N N B ASP B 1 26 ? 27.942 7.405 -8.938 0.48 41.59 23 ASP B N 1
ATOM 870 C CA A ASP B 1 26 ? 28.543 6.187 -9.448 0.52 46.49 23 ASP B CA 1
ATOM 871 C CA B ASP B 1 26 ? 28.569 6.181 -9.426 0.48 46.70 23 ASP B CA 1
ATOM 872 C C A ASP B 1 26 ? 28.199 4.995 -8.561 0.52 47.72 23 ASP B C 1
ATOM 873 C C B ASP B 1 26 ? 28.203 4.991 -8.547 0.48 47.72 23 ASP B C 1
ATOM 874 O O A ASP B 1 26 ? 29.066 4.192 -8.218 0.52 49.56 23 ASP B O 1
ATOM 875 O O B ASP B 1 26 ? 29.061 4.181 -8.196 0.48 49.52 23 ASP B O 1
ATOM 884 N N . LYS B 1 27 ? 26.925 4.893 -8.195 1.00 48.45 24 LYS B N 1
ATOM 885 C CA . LYS B 1 27 ? 26.444 3.825 -7.321 1.00 51.38 24 LYS B CA 1
ATOM 886 C C . LYS B 1 27 ? 27.345 3.625 -6.110 1.00 52.04 24 LYS B C 1
ATOM 887 O O . LYS B 1 27 ? 27.942 2.564 -5.930 1.00 55.12 24 LYS B O 1
ATOM 901 N N . SER B 1 29 ? 28.552 2.896 -2.431 1.00 43.91 26 SER B N 1
ATOM 902 C CA . SER B 1 29 ? 28.129 1.966 -1.394 1.00 44.13 26 SER B CA 1
ATOM 903 C C . SER B 1 29 ? 28.082 2.660 -0.039 1.00 45.22 26 SER B C 1
ATOM 904 O O . SER B 1 29 ? 28.644 3.742 0.135 1.00 33.96 26 SER B O 1
ATOM 907 N N . ALA B 1 30 ? 27.408 2.033 0.919 1.00 34.16 27 ALA B N 1
ATOM 908 C CA . ALA B 1 30 ? 27.318 2.580 2.266 1.00 35.46 27 ALA B CA 1
ATOM 909 C C . ALA B 1 30 ? 28.709 2.727 2.871 1.00 33.35 27 ALA B C 1
ATOM 910 O O . ALA B 1 30 ? 29.012 3.730 3.515 1.00 28.60 27 ALA B O 1
ATOM 912 N N . ASN B 1 31 ? 29.552 1.724 2.650 1.00 34.72 28 ASN B N 1
ATOM 913 C CA . ASN B 1 31 ? 30.917 1.739 3.164 1.00 39.41 28 ASN B CA 1
ATOM 914 C C . ASN B 1 31 ? 31.729 2.910 2.618 1.00 37.75 28 ASN B C 1
ATOM 915 O O . ASN B 1 31 ? 32.489 3.543 3.349 1.00 35.56 28 ASN B O 1
ATOM 920 N N . GLN B 1 32 ? 31.559 3.194 1.331 1.00 38.10 29 GLN B N 1
ATOM 921 C CA . GLN B 1 32 ? 32.264 4.300 0.695 1.00 36.77 29 GLN B CA 1
ATOM 922 C C . GLN B 1 32 ? 31.789 5.642 1.242 1.00 31.77 29 GLN B C 1
ATOM 923 O O . GLN B 1 32 ? 32.595 6.537 1.494 1.00 31.64 29 GLN B O 1
ATOM 929 N N . LEU B 1 33 ? 30.479 5.775 1.428 1.00 27.73 30 LEU B N 1
ATOM 930 C CA . LEU B 1 33 ? 29.914 6.990 1.996 1.00 28.38 30 LEU B CA 1
ATOM 931 C C . LEU B 1 33 ? 30.382 7.171 3.434 1.00 30.79 30 LEU B C 1
ATOM 932 O O . LEU B 1 33 ? 30.729 8.277 3.850 1.00 28.95 30 LEU B O 1
ATOM 937 N N . ALA B 1 34 ? 30.390 6.074 4.187 1.00 28.45 31 ALA B N 1
ATOM 938 C CA . ALA B 1 34 ? 30.829 6.096 5.576 1.00 31.56 31 ALA B CA 1
ATOM 939 C C . ALA B 1 34 ? 32.252 6.632 5.684 1.00 34.36 31 ALA B C 1
ATOM 940 O O . ALA B 1 34 ? 32.587 7.339 6.635 1.00 34.32 31 ALA B O 1
ATOM 942 N N . LYS B 1 35 ? 33.084 6.296 4.703 1.00 37.40 32 LYS B N 1
ATOM 943 C CA . LYS B 1 35 ? 34.454 6.794 4.661 1.00 40.11 32 LYS B CA 1
ATOM 944 C C . LYS B 1 35 ? 34.489 8.301 4.424 1.00 35.35 32 LYS B C 1
ATOM 945 O O . LYS B 1 35 ? 35.239 9.022 5.079 1.00 37.35 32 LYS B O 1
ATOM 951 N N . HIS B 1 36 ? 33.675 8.769 3.483 1.00 32.28 33 HIS B N 1
ATOM 952 C CA . HIS B 1 36 ? 33.623 10.190 3.156 1.00 33.41 33 HIS B CA 1
ATOM 953 C C . HIS B 1 36 ? 33.125 11.023 4.331 1.00 33.87 33 HIS B C 1
ATOM 954 O O . HIS B 1 36 ? 33.611 12.130 4.566 1.00 32.17 33 HIS B O 1
ATOM 961 N N . LEU B 1 37 ? 32.155 10.488 5.065 1.00 31.00 34 LEU B N 1
ATOM 962 C CA . LEU B 1 37 ? 31.576 11.195 6.202 1.00 30.44 34 LEU B CA 1
ATOM 963 C C . LEU B 1 37 ? 32.402 10.990 7.467 1.00 30.37 34 LEU B C 1
ATOM 964 O O . LEU B 1 37 ? 32.209 11.686 8.464 1.00 29.69 34 LEU B O 1
ATOM 969 N N . ALA B 1 38 ? 33.321 10.030 7.418 1.00 32.04 35 ALA B N 1
ATOM 970 C CA . ALA B 1 38 ? 34.171 9.708 8.561 1.00 34.84 35 ALA B CA 1
ATOM 971 C C . ALA B 1 38 ? 33.356 9.207 9.752 1.00 34.58 35 ALA B C 1
ATOM 972 O O . ALA B 1 38 ? 33.583 9.616 10.891 1.00 36.21 35 ALA B O 1
ATOM 974 N N . ILE B 1 39 ? 32.404 8.322 9.476 1.00 32.25 36 ILE B N 1
ATOM 975 C CA . ILE B 1 39 ? 31.629 7.660 10.520 1.00 32.81 36 ILE B CA 1
ATOM 976 C C . ILE B 1 39 ? 31.559 6.160 10.236 1.00 32.87 36 ILE B C 1
ATOM 977 O O . ILE B 1 39 ? 31.869 5.724 9.127 1.00 32.79 36 ILE B O 1
ATOM 982 N N . PRO B 1 40 ? 31.162 5.363 11.241 1.00 35.94 37 PRO B N 1
ATOM 983 C CA . PRO B 1 40 ? 31.096 3.907 11.058 1.00 36.80 37 PRO B CA 1
ATOM 984 C C . PRO B 1 40 ? 30.121 3.500 9.954 1.00 31.65 37 PRO B C 1
ATOM 985 O O . PRO B 1 40 ? 29.065 4.115 9.803 1.00 29.26 37 PRO B O 1
ATOM 989 N N . THR B 1 41 ? 30.478 2.469 9.193 1.00 32.33 38 THR B N 1
ATOM 990 C CA . THR B 1 41 ? 29.625 1.976 8.117 1.00 33.53 38 THR B CA 1
ATOM 991 C C . THR B 1 41 ? 28.277 1.511 8.657 1.00 33.35 38 THR B C 1
ATOM 992 O O . THR B 1 41 ? 27.248 1.649 7.996 1.00 31.91 38 THR B O 1
ATOM 996 N N . ASN B 1 42 ? 28.295 0.964 9.868 1.00 35.34 39 ASN B N 1
ATOM 997 C CA . ASN B 1 42 ? 27.088 0.456 10.507 1.00 39.28 39 ASN B CA 1
ATOM 998 C C . ASN B 1 42 ? 26.052 1.555 10.721 1.00 33.12 39 ASN B C 1
ATOM 999 O O . ASN B 1 42 ? 24.847 1.310 10.662 1.00 28.60 39 ASN B O 1
ATOM 1004 N N . ARG B 1 43 ? 26.531 2.769 10.968 1.00 28.45 40 ARG B N 1
ATOM 1005 C CA . ARG B 1 43 ? 25.651 3.909 11.187 1.00 31.00 40 ARG B CA 1
ATOM 1006 C C . ARG B 1 43 ? 24.979 4.327 9.884 1.00 27.43 40 ARG B C 1
ATOM 1007 O O . ARG B 1 43 ? 23.787 4.630 9.859 1.00 23.95 40 ARG B O 1
ATOM 1015 N N . VAL B 1 44 ? 25.751 4.337 8.803 1.00 27.89 41 VAL B N 1
ATOM 1016 C CA . VAL B 1 44 ? 25.225 4.693 7.491 1.00 24.69 41 VAL B CA 1
ATOM 1017 C C . VAL B 1 44 ? 24.209 3.658 7.013 1.00 26.84 41 VAL B C 1
ATOM 1018 O O . VAL B 1 44 ? 23.144 4.010 6.507 1.00 23.99 41 VAL B O 1
ATOM 1022 N N . THR B 1 45 ? 24.543 2.381 7.177 1.00 27.81 42 THR B N 1
ATOM 1023 C CA . THR B 1 45 ? 23.646 1.300 6.786 1.00 30.87 42 THR B CA 1
ATOM 1024 C C . THR B 1 45 ? 22.328 1.364 7.551 1.00 28.86 42 THR B C 1
ATOM 1025 O O . THR B 1 45 ? 21.254 1.202 6.970 1.00 27.45 42 THR B O 1
ATOM 1029 N N . ALA B 1 46 ? 22.416 1.600 8.856 1.00 24.50 43 ALA B N 1
ATOM 1030 C CA . ALA B 1 46 ? 21.229 1.703 9.695 1.00 26.01 43 ALA B CA 1
ATOM 1031 C C . ALA B 1 46 ? 20.334 2.850 9.239 1.00 24.32 43 ALA B C 1
ATOM 1032 O O . ALA B 1 46 ? 19.112 2.711 9.188 1.00 25.65 43 ALA B O 1
ATOM 1034 N N . ILE B 1 47 ? 20.948 3.980 8.901 1.00 24.12 44 ILE B N 1
ATOM 1035 C CA . ILE B 1 47 ? 20.208 5.138 8.413 1.00 26.22 44 ILE B CA 1
ATOM 1036 C C . ILE B 1 47 ? 19.537 4.836 7.077 1.00 26.24 44 ILE B C 1
ATOM 1037 O O . ILE B 1 47 ? 18.358 5.133 6.885 1.00 23.26 44 ILE B O 1
ATOM 1042 N N . LEU B 1 48 ? 20.291 4.239 6.159 1.00 27.18 45 LEU B N 1
ATOM 1043 C CA . LEU B 1 48 ? 19.756 3.872 4.853 1.00 28.13 45 LEU B CA 1
ATOM 1044 C C . LEU B 1 48 ? 18.565 2.930 4.996 1.00 28.45 45 LEU B C 1
ATOM 1045 O O . LEU B 1 48 ? 17.592 3.028 4.248 1.00 31.71 45 LEU B O 1
ATOM 1050 N N . ASN B 1 49 ? 18.646 2.022 5.964 1.00 27.54 46 ASN B N 1
ATOM 1051 C CA . ASN B 1 49 ? 17.587 1.045 6.196 1.00 31.84 46 ASN B CA 1
ATOM 1052 C C . ASN B 1 49 ? 16.443 1.600 7.042 1.00 32.13 46 ASN B C 1
ATOM 1053 O O . ASN B 1 49 ? 15.462 0.904 7.310 1.00 30.01 46 ASN B O 1
ATOM 1058 N N . GLY B 1 50 ? 16.576 2.854 7.462 1.00 29.37 47 GLY B N 1
ATOM 1059 C CA . GLY B 1 50 ? 15.554 3.505 8.261 1.00 31.32 47 GLY B CA 1
ATOM 1060 C C . GLY B 1 50 ? 15.422 2.902 9.646 1.00 30.76 47 GLY B C 1
ATOM 1061 O O . GLY B 1 50 ? 14.343 2.912 10.238 1.00 30.34 47 GLY B O 1
ATOM 1062 N N . ALA B 1 51 ? 16.526 2.374 10.163 1.00 25.32 48 ALA B N 1
ATOM 1063 C CA . ALA B 1 51 ? 16.536 1.765 11.488 1.00 30.19 48 ALA B CA 1
ATOM 1064 C C . ALA B 1 51 ? 17.150 2.699 12.526 1.00 30.59 48 ALA B C 1
ATOM 1065 O O . ALA B 1 51 ? 17.100 2.429 13.724 1.00 28.86 48 ALA B O 1
ATOM 1067 N N . ARG B 1 52 ? 17.732 3.798 12.056 1.00 32.47 49 ARG B N 1
ATOM 1068 C CA . ARG B 1 52 ? 18.364 4.766 12.942 1.00 29.82 49 ARG B CA 1
ATOM 1069 C C . ARG B 1 52 ? 18.051 6.186 12.490 1.00 27.73 49 ARG B C 1
ATOM 1070 O O . ARG B 1 52 ? 17.889 6.445 11.298 1.00 27.02 49 ARG B O 1
ATOM 1078 N N . SER B 1 53 ? 17.969 7.103 13.448 1.00 21.15 50 SER B N 1
ATOM 1079 C CA . SER B 1 53 ? 17.652 8.497 13.152 1.00 24.46 50 SER B CA 1
ATOM 1080 C C . SER B 1 53 ? 18.902 9.308 12.831 1.00 25.02 50 SER B C 1
ATOM 1081 O O . SER B 1 53 ? 20.006 8.960 13.247 1.00 25.82 50 SER B O 1
ATOM 1084 N N . ILE B 1 54 ? 18.719 10.392 12.085 1.00 22.39 51 ILE B N 1
ATOM 1085 C CA . ILE B 1 54 ? 19.816 11.298 11.779 1.00 21.19 51 ILE B CA 1
ATOM 1086 C C . ILE B 1 54 ? 19.989 12.310 12.902 1.00 24.06 51 ILE B C 1
ATOM 1087 O O . ILE B 1 54 ? 19.070 13.069 13.214 1.00 19.72 51 ILE B O 1
ATOM 1092 N N . THR B 1 55 ? 21.165 12.308 13.519 1.00 19.04 52 THR B N 1
ATOM 1093 C CA . THR B 1 55 ? 21.474 13.269 14.568 1.00 20.63 52 THR B CA 1
ATOM 1094 C C . THR B 1 55 ? 22.044 14.541 13.953 1.00 23.25 52 THR B C 1
ATOM 1095 O O . THR B 1 55 ? 22.343 14.578 12.760 1.00 20.97 52 THR B O 1
ATOM 1099 N N . ALA B 1 56 ? 22.189 15.580 14.768 1.00 22.19 53 ALA B N 1
ATOM 1100 C CA . ALA B 1 56 ? 22.768 16.834 14.304 1.00 23.31 53 ALA B CA 1
ATOM 1101 C C . ALA B 1 56 ? 24.170 16.606 13.750 1.00 20.48 53 ALA B C 1
ATOM 1102 O O . ALA B 1 56 ? 24.545 17.182 12.729 1.00 22.75 53 ALA B O 1
ATOM 1104 N N . ASP B 1 57 ? 24.936 15.755 14.425 1.00 20.36 54 ASP B N 1
ATOM 1105 C CA . ASP B 1 57 ? 26.291 15.431 13.991 1.00 23.38 54 ASP B CA 1
ATOM 1106 C C . ASP B 1 57 ? 26.290 14.821 12.593 1.00 19.37 54 ASP B C 1
ATOM 1107 O O . ASP B 1 57 ? 27.103 15.188 11.745 1.00 22.58 54 ASP B O 1
ATOM 1112 N N . THR B 1 58 ? 25.373 13.888 12.358 1.00 19.54 55 THR B N 1
ATOM 1113 C CA . THR B 1 58 ? 25.237 13.270 11.046 1.00 21.08 55 THR B CA 1
ATOM 1114 C C . THR B 1 58 ? 24.753 14.283 10.012 1.00 18.40 55 THR B C 1
ATOM 1115 O O . THR B 1 58 ? 25.239 14.309 8.880 1.00 20.97 55 THR B O 1
ATOM 1119 N N . ALA B 1 59 ? 23.794 15.114 10.409 1.00 17.40 56 ALA B N 1
ATOM 1120 C CA . ALA B 1 59 ? 23.236 1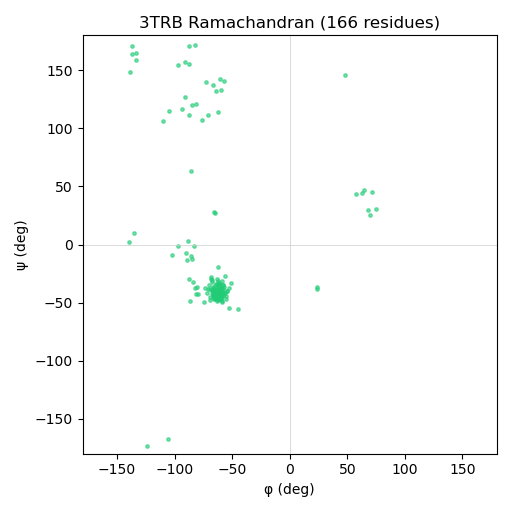6.131 9.525 1.00 20.74 56 ALA B CA 1
ATOM 1121 C C . ALA B 1 59 ? 24.306 17.101 9.037 1.00 19.06 56 ALA B C 1
ATOM 1122 O O . ALA B 1 59 ? 24.293 17.522 7.880 1.00 19.14 56 ALA B O 1
ATOM 1124 N N . LEU B 1 60 ? 25.234 17.449 9.922 1.00 18.20 57 LEU B N 1
ATOM 1125 C CA . LEU B 1 60 ? 26.317 18.362 9.572 1.00 20.87 57 LEU B CA 1
ATOM 1126 C C . LEU B 1 60 ? 27.245 17.752 8.530 1.00 21.13 57 LEU B C 1
ATOM 1127 O O . LEU B 1 60 ? 27.701 18.437 7.615 1.00 20.65 57 LEU B O 1
ATOM 1132 N N . ARG B 1 61 ? 27.518 16.459 8.672 1.00 20.16 58 ARG B N 1
ATOM 1133 C CA . ARG B 1 61 ? 28.403 15.759 7.750 1.00 20.90 58 ARG B CA 1
ATOM 1134 C C . ARG B 1 61 ? 27.739 15.573 6.388 1.00 22.75 58 ARG B C 1
ATOM 1135 O O . ARG B 1 61 ? 28.390 15.693 5.350 1.00 21.24 58 ARG B O 1
ATOM 1143 N N . LEU B 1 62 ? 26.440 15.290 6.396 1.00 19.34 59 LEU B N 1
ATOM 1144 C CA . LEU B 1 62 ? 25.679 15.179 5.158 1.00 18.13 59 LEU B CA 1
ATOM 1145 C C . LEU B 1 62 ? 25.606 16.530 4.457 1.00 21.40 59 LEU B C 1
ATOM 1146 O O . LEU B 1 62 ? 25.726 16.613 3.233 1.00 21.87 59 LEU B O 1
ATOM 1151 N N . ALA B 1 63 ? 25.412 17.586 5.241 1.00 20.11 60 ALA B N 1
ATOM 1152 C CA . ALA B 1 63 ? 25.351 18.940 4.704 1.00 23.01 60 ALA B CA 1
ATOM 1153 C C . ALA B 1 63 ? 26.653 19.294 3.995 1.00 26.90 60 ALA B C 1
ATOM 1154 O O . ALA B 1 63 ? 26.643 19.809 2.878 1.00 27.24 60 ALA B O 1
ATOM 1156 N N . LYS B 1 64 ? 27.770 19.002 4.652 1.00 25.54 61 LYS B N 1
ATOM 1157 C CA . LYS B 1 64 ? 29.090 19.260 4.091 1.00 25.23 61 LYS B CA 1
ATOM 1158 C C . LYS B 1 64 ? 29.311 18.443 2.822 1.00 25.59 61 LYS B C 1
ATOM 1159 O O . LYS B 1 64 ? 29.779 18.962 1.810 1.00 26.43 61 LYS B O 1
ATOM 1165 N N . PHE B 1 65 ? 28.965 17.162 2.885 1.00 21.52 62 PHE B N 1
ATOM 1166 C CA . PHE B 1 65 ? 29.196 16.247 1.774 1.00 23.80 62 PHE B CA 1
ATOM 1167 C C . PHE B 1 65 ? 28.310 16.555 0.569 1.00 26.91 62 PHE B C 1
ATOM 1168 O O . PHE B 1 65 ? 28.791 16.621 -0.559 1.00 27.16 62 PHE B O 1
ATOM 1176 N N . PHE B 1 66 ? 27.017 16.749 0.811 1.00 25.36 63 PHE B N 1
ATOM 1177 C CA . PHE B 1 66 ? 26.060 16.945 -0.278 1.00 27.27 63 PHE B CA 1
ATOM 1178 C C . PHE B 1 66 ? 25.866 18.404 -0.677 1.00 31.18 63 PHE B C 1
ATOM 1179 O O . PHE B 1 66 ? 25.195 18.698 -1.665 1.00 31.80 63 PHE B O 1
ATOM 1187 N N . GLY B 1 67 ? 26.455 19.315 0.087 1.00 26.66 64 GLY B N 1
ATOM 1188 C CA . GLY B 1 67 ? 26.310 20.731 -0.192 1.00 25.99 64 GLY B CA 1
ATOM 1189 C C . GLY B 1 67 ? 24.914 21.236 0.119 1.00 25.54 64 GLY B C 1
ATOM 1190 O O . GLY B 1 67 ? 24.314 21.961 -0.675 1.00 26.64 64 GLY B O 1
ATOM 1191 N N . THR B 1 68 ? 24.394 20.842 1.277 1.00 26.79 65 THR B N 1
ATOM 1192 C CA . THR B 1 68 ? 23.104 21.334 1.748 1.00 23.83 65 THR B CA 1
ATOM 1193 C C . THR B 1 68 ? 23.273 21.958 3.127 1.00 22.80 65 THR B C 1
ATOM 1194 O O . THR B 1 68 ? 24.391 22.105 3.619 1.00 21.91 65 THR B O 1
ATOM 1198 N N . THR B 1 69 ? 22.159 22.328 3.747 1.00 22.29 66 THR B N 1
ATOM 1199 C CA . THR B 1 69 ? 22.171 22.758 5.137 1.00 23.41 66 THR B CA 1
ATOM 1200 C C . THR B 1 69 ? 21.924 21.541 6.020 1.00 22.25 66 THR B C 1
ATOM 1201 O O . THR B 1 69 ? 21.359 20.547 5.564 1.00 22.21 66 THR B O 1
ATOM 1205 N N . PRO B 1 70 ? 22.358 21.606 7.286 1.00 20.91 67 PRO B N 1
ATOM 1206 C CA . PRO B 1 70 ? 22.063 20.501 8.204 1.00 22.91 67 PRO B CA 1
ATOM 1207 C C . PRO B 1 70 ? 20.569 20.428 8.519 1.00 23.40 67 PRO B C 1
ATOM 1208 O O . PRO B 1 70 ? 20.040 19.341 8.762 1.00 17.72 67 PRO B O 1
ATOM 1212 N N . GLU B 1 71 ? 19.897 21.577 8.497 1.00 22.83 68 GLU B N 1
ATOM 1213 C CA . GLU B 1 71 ? 18.468 21.637 8.789 1.00 26.47 68 GLU B CA 1
ATOM 1214 C C . GLU B 1 71 ? 17.651 20.845 7.775 1.00 23.51 68 GLU B C 1
ATOM 1215 O O . GLU B 1 71 ? 16.637 20.241 8.120 1.00 22.07 68 GLU B O 1
ATOM 1221 N N . PHE B 1 72 ? 18.096 20.857 6.523 1.00 19.66 69 PHE B N 1
ATOM 1222 C CA . PHE B 1 72 ? 17.396 20.152 5.455 1.00 24.49 69 PHE B CA 1
ATOM 1223 C C . PHE B 1 72 ? 17.181 18.685 5.809 1.00 22.52 69 PHE B C 1
ATOM 1224 O O . PHE B 1 72 ? 16.118 18.125 5.546 1.00 21.58 69 PHE B O 1
ATOM 1232 N N . TRP B 1 73 ? 18.192 18.072 6.417 1.00 18.84 70 TRP B N 1
ATOM 1233 C CA . TRP B 1 73 ? 18.130 16.658 6.774 1.00 17.64 70 TRP B CA 1
ATOM 1234 C C . TRP B 1 73 ? 17.365 16.431 8.074 1.00 19.48 70 TRP B C 1
ATOM 1235 O O . TRP B 1 73 ? 16.555 15.510 8.170 1.00 21.22 70 TRP B O 1
ATOM 1246 N N . LEU B 1 74 ? 17.619 17.275 9.068 1.00 19.12 71 LEU B N 1
ATOM 1247 C CA . LEU B 1 74 ? 16.928 17.161 10.347 1.00 18.01 71 LEU B CA 1
ATOM 1248 C C . LEU B 1 74 ? 15.430 17.381 10.175 1.00 17.03 71 LEU B C 1
ATOM 1249 O O . LEU B 1 74 ? 14.623 16.771 10.875 1.00 20.11 71 LEU B O 1
ATOM 1254 N N . ASN B 1 75 ? 15.063 18.254 9.241 1.00 15.71 72 ASN B N 1
ATOM 1255 C CA . ASN B 1 75 ? 13.657 18.493 8.932 1.00 19.31 72 ASN B CA 1
ATOM 1256 C C . ASN B 1 75 ? 12.970 17.228 8.434 1.00 21.12 72 ASN B C 1
ATOM 1257 O O . ASN B 1 75 ? 11.840 16.931 8.820 1.00 20.15 72 ASN B O 1
ATOM 1262 N N . LEU B 1 76 ? 13.660 16.484 7.574 1.00 18.62 73 LEU B N 1
ATOM 1263 C CA . LEU B 1 76 ? 13.130 15.228 7.059 1.00 21.18 73 LEU B CA 1
ATOM 1264 C C . LEU B 1 76 ? 12.963 14.211 8.183 1.00 21.01 73 LEU B C 1
ATOM 1265 O O . LEU B 1 76 ? 11.991 13.457 8.210 1.00 18.16 73 LEU B O 1
ATOM 1270 N N . GLN B 1 77 ? 13.915 14.196 9.109 1.00 20.63 74 GLN B N 1
ATOM 1271 C CA . GLN B 1 77 ? 13.842 13.304 10.259 1.00 20.91 74 GLN B CA 1
ATOM 1272 C C . GLN B 1 77 ? 12.667 13.687 11.152 1.00 19.20 74 GLN B C 1
ATOM 1273 O O . GLN B 1 77 ? 11.929 12.823 11.623 1.00 18.66 74 GLN B O 1
ATOM 1279 N N . ASP B 1 78 ? 12.494 14.986 11.376 1.00 17.61 75 ASP B N 1
ATOM 1280 C CA . ASP B 1 78 ? 11.389 15.481 12.188 1.00 19.12 75 ASP B CA 1
ATOM 1281 C C . ASP B 1 78 ? 10.040 15.100 11.592 1.00 22.55 75 ASP B C 1
ATOM 1282 O O . ASP B 1 78 ? 9.142 14.652 12.304 1.00 22.08 75 ASP B O 1
ATOM 1287 N N . ALA B 1 79 ? 9.902 15.296 10.285 1.00 18.83 76 ALA B N 1
ATOM 1288 C CA . ALA B 1 79 ? 8.656 14.989 9.593 1.00 23.34 76 ALA B CA 1
ATOM 1289 C C . ALA B 1 79 ? 8.318 13.515 9.758 1.00 24.76 76 ALA B C 1
ATOM 1290 O O . ALA B 1 79 ? 7.165 13.154 9.994 1.00 23.04 76 ALA B O 1
ATOM 1292 N N . TYR B 1 80 ? 9.333 12.667 9.637 1.00 20.79 77 TYR B N 1
ATOM 1293 C CA . TYR B 1 80 ? 9.159 11.231 9.819 1.00 21.89 77 TYR B CA 1
ATOM 1294 C C . TYR B 1 80 ? 8.778 10.915 11.262 1.00 23.54 77 TYR B C 1
ATOM 1295 O O . TYR B 1 80 ? 7.847 10.149 11.512 1.00 23.11 77 TYR B O 1
ATOM 1304 N N . ASP B 1 81 ? 9.504 11.510 12.205 1.00 20.91 78 ASP B N 1
ATOM 1305 C CA . ASP B 1 81 ? 9.249 11.296 13.626 1.00 22.00 78 ASP B CA 1
ATOM 1306 C C . ASP B 1 81 ? 7.829 11.700 14.012 1.00 22.38 78 ASP B C 1
ATOM 1307 O O . ASP B 1 81 ? 7.170 11.018 14.795 1.00 21.93 78 ASP B O 1
ATOM 1312 N N . ILE B 1 82 ? 7.366 12.814 13.456 1.00 23.28 79 ILE B N 1
ATOM 1313 C CA . ILE B 1 82 ? 6.032 13.317 13.754 1.00 25.16 79 ILE B CA 1
ATOM 1314 C C . ILE B 1 82 ? 4.951 12.357 13.265 1.00 27.44 79 ILE B C 1
ATOM 1315 O O . ILE B 1 82 ? 4.008 12.051 13.995 1.00 23.71 79 ILE B O 1
ATOM 1320 N N . LYS B 1 83 ? 5.094 11.876 12.033 1.00 24.12 80 LYS B N 1
ATOM 1321 C CA . LYS B 1 83 ? 4.115 10.952 11.469 1.00 27.62 80 LYS B CA 1
ATOM 1322 C C . LYS B 1 83 ? 4.078 9.621 12.225 1.00 27.41 80 LYS 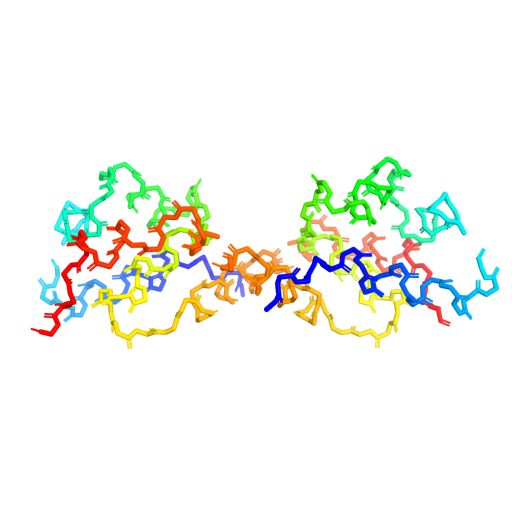B C 1
ATOM 1323 O O . LYS B 1 83 ? 3.006 9.050 12.426 1.00 30.13 80 LYS B O 1
ATOM 1337 N N . ALA B 1 85 ? 4.890 9.252 15.386 1.00 21.42 82 ALA B N 1
ATOM 1338 C CA . ALA B 1 85 ? 4.320 9.563 16.694 1.00 21.72 82 ALA B CA 1
ATOM 1339 C C . ALA B 1 85 ? 2.804 9.692 16.602 1.00 26.12 82 ALA B C 1
ATOM 1340 O O . ALA B 1 85 ? 2.078 9.261 17.498 1.00 25.39 82 ALA B O 1
ATOM 1342 N N . LEU B 1 86 ? 2.332 10.280 15.508 1.00 27.74 83 LEU B N 1
ATOM 1343 C CA . LEU B 1 86 ? 0.900 10.414 15.268 1.00 28.80 83 LEU B CA 1
ATOM 1344 C C . LEU B 1 86 ? 0.257 9.048 15.078 1.00 30.31 83 LEU B C 1
ATOM 1345 O O . LEU B 1 86 ? -0.840 8.792 15.572 1.00 29.59 83 LEU B O 1
ATOM 1350 N N . LYS B 1 87 ? 0.949 8.173 14.357 1.00 31.59 84 LYS B N 1
ATOM 1351 C CA . LYS B 1 87 ? 0.460 6.822 14.126 1.00 38.52 84 LYS B CA 1
ATOM 1352 C C . LYS B 1 87 ? 0.349 6.071 15.448 1.00 35.35 84 LYS B C 1
ATOM 1353 O O . LYS B 1 87 ? -0.618 5.348 15.685 1.00 34.53 84 LYS B O 1
ATOM 1359 N N . LYS B 1 88 ? 1.341 6.262 16.312 1.00 34.04 85 LYS B N 1
ATOM 1360 C CA . LYS B 1 88 ? 1.411 5.536 17.575 1.00 36.09 85 LYS B CA 1
ATOM 1361 C C . LYS B 1 88 ? 0.503 6.113 18.659 1.00 35.52 85 LYS B C 1
ATOM 1362 O O . LYS B 1 88 ? -0.154 5.368 19.384 1.00 35.25 85 LYS B O 1
ATOM 1368 N N . SER B 1 89 ? 0.464 7.437 18.769 1.00 31.67 86 SER B N 1
ATOM 1369 C CA . SER B 1 89 ? -0.197 8.074 19.905 1.00 30.22 86 SER B CA 1
ATOM 1370 C C . SER B 1 89 ? -1.095 9.252 19.531 1.00 29.57 86 SER B C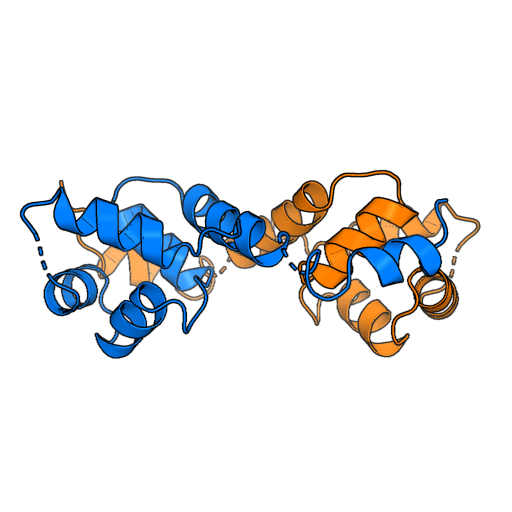 1
ATOM 1371 O O . SER B 1 89 ? -1.564 9.979 20.406 1.00 27.51 86 SER B O 1
ATOM 1374 N N . GLY B 1 90 ? -1.337 9.435 18.237 1.00 31.31 87 GLY B N 1
ATOM 1375 C CA . GLY B 1 90 ? -2.112 10.567 17.759 1.00 30.47 87 GLY B CA 1
ATOM 1376 C C . GLY B 1 90 ? -3.468 10.736 18.421 1.00 32.93 87 GLY B C 1
ATOM 1377 O O . GLY B 1 90 ? -3.781 11.803 18.951 1.00 30.63 87 GLY B O 1
ATOM 1378 N N . LYS B 1 91 ? -4.279 9.683 18.385 1.00 35.05 88 LYS B N 1
ATOM 1379 C CA . LYS B 1 91 ? -5.621 9.728 18.957 1.00 40.51 88 LYS B CA 1
ATOM 1380 C C . LYS B 1 91 ? -5.568 9.921 20.470 1.00 36.77 88 LYS B C 1
ATOM 1381 O O . LYS B 1 91 ? -6.413 10.603 21.052 1.00 34.17 88 LYS B O 1
ATOM 1387 N N . LYS B 1 92 ? -4.568 9.313 21.098 1.00 36.18 89 LYS B N 1
ATOM 1388 C CA . LYS B 1 92 ? -4.376 9.416 22.539 1.00 36.62 89 LYS B CA 1
ATOM 1389 C C . LYS B 1 92 ? -4.086 10.856 22.956 1.00 32.58 89 LYS B C 1
ATOM 1390 O O . LYS B 1 92 ? -4.664 11.363 23.917 1.00 32.67 89 LYS B O 1
ATOM 1396 N N . ILE B 1 93 ? -3.191 11.509 22.223 1.00 28.36 90 ILE B N 1
ATOM 1397 C CA . ILE B 1 93 ? -2.804 12.884 22.517 1.00 28.65 90 ILE B CA 1
ATOM 1398 C C . ILE B 1 93 ? -3.964 13.856 22.310 1.00 28.30 90 ILE B C 1
ATOM 1399 O O . ILE B 1 93 ? -4.177 14.761 23.117 1.00 31.18 90 ILE B O 1
ATOM 1404 N N . GLU B 1 94 ? -4.713 13.661 21.229 1.00 29.73 91 GLU B N 1
ATOM 1405 C CA . GLU B 1 94 ? -5.875 14.498 20.943 1.00 34.06 91 GLU B CA 1
ATOM 1406 C C . GLU B 1 94 ? -6.890 14.466 22.080 1.00 35.86 91 GLU B C 1
ATOM 1407 O O . GLU B 1 94 ? -7.540 15.470 22.371 1.00 34.89 91 GLU B O 1
ATOM 1413 N N . LYS B 1 95 ? -7.019 13.309 22.722 1.00 35.96 92 LYS B N 1
ATOM 1414 C CA . LYS B 1 95 ? -7.995 13.131 23.791 1.00 39.43 92 LYS B CA 1
ATOM 1415 C C . LYS B 1 95 ? -7.496 13.646 25.138 1.00 37.82 92 LYS B C 1
ATOM 1416 O O . LYS B 1 95 ? -8.264 14.204 25.921 1.00 36.91 92 LYS B O 1
ATOM 1422 N N . GLU B 1 96 ? -6.207 13.459 25.402 1.00 32.06 93 GLU B N 1
ATOM 1423 C CA . GLU B 1 96 ? -5.645 13.747 26.719 1.00 33.86 93 GLU B CA 1
ATOM 1424 C C . GLU B 1 96 ? -5.265 15.210 26.936 1.00 34.10 93 GLU B C 1
ATOM 1425 O O . GLU B 1 96 ? -5.342 15.713 28.055 1.00 35.33 93 GLU B O 1
ATOM 1431 N N . VAL B 1 97 ? -4.848 15.889 25.872 1.00 41.37 94 VAL B N 1
ATOM 1432 C CA . VAL B 1 97 ? -4.304 17.237 26.006 1.00 38.52 94 VAL B CA 1
ATOM 1433 C C . VAL B 1 97 ? -5.352 18.339 25.885 1.00 47.74 94 VAL B C 1
ATOM 1434 O O . VAL B 1 97 ? -6.108 18.393 24.915 1.00 50.44 94 VAL B O 1
ATOM 1438 N N . THR B 1 98 ? -5.380 19.216 26.884 1.00 50.75 95 THR B N 1
ATOM 1439 C CA . THR B 1 98 ? -6.290 20.352 26.896 1.00 55.40 95 THR B CA 1
ATOM 1440 C C . THR B 1 98 ? -5.613 21.586 26.310 1.00 52.58 95 THR B C 1
ATOM 1441 O O . THR B 1 98 ? -4.620 22.069 26.853 1.00 56.22 95 THR B O 1
ATOM 1445 N N . PRO B 1 99 ? -6.141 22.095 25.187 1.00 47.13 96 PRO B N 1
ATOM 1446 C CA . PRO B 1 99 ? -5.615 23.347 24.637 1.00 45.34 96 PRO B CA 1
ATOM 1447 C C . PRO B 1 99 ? -5.766 24.463 25.663 1.00 44.13 96 PRO B C 1
ATOM 1448 O O . PRO B 1 99 ? -6.835 24.600 26.257 1.00 41.68 96 PRO B O 1
ATOM 1452 N N . TYR B 1 100 ? -4.709 25.242 25.873 1.00 43.05 97 TYR B N 1
ATOM 1453 C CA . TYR B 1 100 ? -4.737 26.310 26.869 1.00 47.40 97 TYR B CA 1
ATOM 1454 C C . TYR B 1 100 ? -5.934 27.235 26.679 1.00 52.08 97 TYR B C 1
ATOM 1455 O O . TYR B 1 100 ? -6.530 27.702 27.656 1.00 48.87 97 TYR B O 1
ATOM 1464 N N . ASP B 1 101 ? -6.288 27.492 25.422 1.00 60.63 98 ASP B N 1
ATOM 1465 C CA . ASP B 1 101 ? -7.397 28.392 25.101 1.00 71.61 98 ASP B CA 1
ATOM 1466 C C . ASP B 1 101 ? -8.711 27.916 25.716 1.00 73.50 98 ASP B C 1
ATOM 1467 O O . ASP B 1 101 ? -9.052 28.287 26.835 1.00 75.06 98 ASP B O 1
#

CATH classification: 1.10.260.40

Solvent-accessible surface area: 10668 Å² total

Foldseek 3Di:
DQDQLLCVVQVVCCVVVHDLVVVCVQLVHDSVQNVCSNVSNDHQDLSNLVSCCVRVVHHSCVRVVSRVSNVVVVCVVCVVVCVVPDDDD/DQDQLLCVVQVVCCPVVHDLCVVCVQLVHDSVQNVCSNVSNDAQDLSNLPSCCVVVVHHSVVSVVSRVSNVVVVCVVCVVVCVVPDDDPD

Secondary structure (DSSP, 8-state):
----HHHHHHHHHHHTT--HHHHHHHHTS-HHHHHHHHTTSS---HHHHHHHHHHHT--HHHHHHHHHHHHH--HHHHHHHHHHHS---/----HHHHHHHHHTTTT--HHHHHHHHTS-HHHHHHHHTTSSPPPHHHHHHHHHHHTS-HHHHHHHHHHHHH--HHHHHHHHHHHPPP--